Protein AF-A0A1J8PXC3-F1 (afdb_monomer_lite)

Radius of gyration: 25.66 Å; chains: 1; bounding box: 87×56×57 Å

pLDDT: mean 71.6, std 24.87, range [29.31, 98.06]

Foldseek 3Di:
DDDDDDDPPPPPPPPPPPPPPDVDPPQAQLKKFKFAWDDPVLQVVLCVVVVPPDVLVVQVVVCVVLVAWWKWKFFQAPVRDTTIGITRDMGRHSDHDDPVRQVPDDRDPSRVCVCVSSVGDDDIDIDGGNWIWMWTADPVSDIDIDGDHNPPPPDPPPPPDDDPDDDDDDPPPPPPVVPPPDDDDDDDPDDPPPPPPPPVPPPPDDDD

Secondary structure (DSSP, 8-state):
----------------------S------SEEEEEEEE-HHHHHHHHHHHT-SSHHHHHHHHHHHHTS--EEEEEE-TTS-EEEEEEEEEE-SS-PPPHHHHHH-PPPGGGGHHHHHHT--S--EEEEESEEEEEEE-TT--EEEEEE------PPP---S----------SSSSSSSSSSS---S---SSTTSSSSTTSSSSS----

Organism: NCBI:txid180088

Structure (mmCIF, N/CA/C/O backbone):
data_AF-A0A1J8PXC3-F1
#
_entry.id   AF-A0A1J8PXC3-F1
#
loop_
_atom_site.group_PDB
_atom_site.id
_atom_site.type_symbol
_atom_site.label_atom_id
_atom_site.label_alt_id
_atom_site.label_comp_id
_atom_site.label_asym_id
_atom_site.label_entity_id
_atom_site.label_seq_id
_atom_site.pdbx_PDB_ins_code
_atom_site.Cartn_x
_atom_site.Cartn_y
_atom_site.Cartn_z
_atom_site.occupancy
_atom_site.B_iso_or_equiv
_atom_site.auth_seq_id
_atom_site.auth_comp_id
_atom_site.auth_asym_id
_atom_site.auth_atom_id
_atom_site.pdbx_PDB_model_num
ATOM 1 N N . MET A 1 1 ? -46.131 -22.169 -5.878 1.00 46.94 1 MET A N 1
ATOM 2 C CA . MET A 1 1 ? -44.920 -22.821 -6.411 1.00 46.94 1 MET A CA 1
ATOM 3 C C . MET A 1 1 ? -44.570 -22.071 -7.676 1.00 46.94 1 MET A C 1
ATOM 5 O O . MET A 1 1 ? -45.142 -22.394 -8.699 1.00 46.94 1 MET A O 1
ATOM 9 N N . ASP A 1 2 ? -43.704 -21.062 -7.592 1.00 41.03 2 ASP A N 1
ATOM 10 C CA . ASP A 1 2 ? -43.196 -20.354 -8.770 1.00 41.03 2 ASP A CA 1
ATOM 11 C C . ASP A 1 2 ? -41.722 -20.012 -8.547 1.00 41.03 2 ASP A C 1
ATOM 13 O O . ASP A 1 2 ? -41.344 -19.349 -7.581 1.00 41.03 2 ASP A O 1
ATOM 17 N N . HIS A 1 3 ? -40.884 -20.567 -9.422 1.00 50.94 3 HIS A N 1
ATOM 18 C CA . HIS A 1 3 ? -39.445 -20.360 -9.495 1.00 50.94 3 HIS A CA 1
ATOM 19 C C . HIS A 1 3 ? -39.139 -18.966 -10.050 1.00 50.94 3 HIS A C 1
ATOM 21 O O . HIS A 1 3 ? -39.375 -18.710 -11.231 1.00 50.94 3 HIS A O 1
ATOM 27 N N . CYS A 1 4 ? -38.519 -18.099 -9.246 1.00 47.88 4 CYS A N 1
ATOM 28 C CA . CYS A 1 4 ? -37.902 -16.883 -9.764 1.00 47.88 4 CYS A CA 1
ATOM 29 C C . CYS A 1 4 ? -36.410 -17.133 -10.027 1.00 47.88 4 CYS A C 1
ATOM 31 O O . CYS A 1 4 ? -35.618 -17.363 -9.114 1.00 47.88 4 CYS A O 1
ATOM 33 N N . ARG A 1 5 ? -36.076 -17.158 -11.322 1.00 49.94 5 ARG A N 1
ATOM 34 C CA . ARG A 1 5 ? -34.751 -17.380 -11.905 1.00 49.94 5 ARG A CA 1
ATOM 35 C C . ARG A 1 5 ? -33.735 -16.334 -11.447 1.00 49.94 5 ARG A C 1
ATOM 37 O O . ARG A 1 5 ? -33.951 -15.135 -11.597 1.00 49.94 5 ARG A O 1
ATOM 44 N N . SER A 1 6 ? -32.587 -16.857 -11.031 1.00 46.94 6 SER A N 1
ATOM 45 C CA . SER A 1 6 ? -31.285 -16.197 -10.992 1.00 46.94 6 SER A CA 1
ATOM 46 C C . SER A 1 6 ? -31.037 -15.318 -12.227 1.00 46.94 6 SER A C 1
ATOM 48 O O . SER A 1 6 ? -31.158 -15.782 -13.365 1.00 46.94 6 SER A O 1
ATOM 50 N N . ARG A 1 7 ? -30.655 -14.058 -11.996 1.00 45.56 7 ARG A N 1
ATOM 51 C CA . ARG A 1 7 ? -29.906 -13.243 -12.955 1.00 45.56 7 ARG A CA 1
ATOM 52 C C . ARG A 1 7 ? -28.522 -13.013 -12.364 1.00 45.56 7 ARG A C 1
ATOM 54 O O . ARG A 1 7 ? -28.362 -12.224 -11.440 1.00 45.56 7 ARG A O 1
ATOM 61 N N . ASN A 1 8 ? -27.545 -13.723 -12.916 1.00 39.88 8 ASN A N 1
ATOM 62 C CA . ASN A 1 8 ? -26.135 -13.403 -12.770 1.00 39.88 8 ASN A CA 1
ATOM 63 C C . ASN A 1 8 ? -25.892 -12.029 -13.407 1.00 39.88 8 ASN A C 1
ATOM 65 O O . ASN A 1 8 ? -25.847 -11.915 -14.631 1.00 39.88 8 ASN A O 1
ATOM 69 N N . CYS A 1 9 ? -25.744 -10.994 -12.585 1.00 39.53 9 CYS A N 1
ATOM 70 C CA . CYS A 1 9 ? -25.099 -9.757 -13.004 1.00 39.53 9 CYS A CA 1
ATOM 71 C C . CYS A 1 9 ? -23.589 -9.986 -12.914 1.00 39.53 9 CYS A C 1
ATOM 73 O O . CYS A 1 9 ? -22.995 -9.863 -11.846 1.00 39.53 9 CYS A O 1
ATOM 75 N N . GLY A 1 10 ? -22.987 -10.396 -14.030 1.00 32.38 10 GLY A N 1
ATOM 76 C CA . GLY A 1 10 ? -21.540 -10.357 -14.192 1.00 32.38 10 GLY A CA 1
ATOM 77 C C . GLY A 1 10 ? -21.107 -8.900 -14.289 1.00 32.38 10 GLY A C 1
ATOM 78 O O . GLY A 1 10 ? -21.273 -8.282 -15.335 1.00 32.38 10 GLY A O 1
ATOM 79 N N . CYS A 1 11 ? -20.607 -8.345 -13.189 1.00 33.38 11 CYS A N 1
ATOM 80 C CA . CYS A 1 11 ? -19.871 -7.090 -13.214 1.00 33.38 11 CYS A CA 1
ATOM 81 C C . CYS A 1 11 ? -18.482 -7.400 -13.776 1.00 33.38 11 CYS A C 1
ATOM 83 O O . CYS A 1 11 ? -17.613 -7.915 -13.073 1.00 33.38 11 CYS A O 1
ATOM 85 N N . GLU A 1 12 ? -18.315 -7.162 -15.070 1.00 32.16 12 GLU A N 1
ATOM 86 C CA . GLU A 1 12 ? -17.030 -7.217 -15.756 1.00 32.16 12 GLU A CA 1
ATOM 87 C C . GLU A 1 12 ? -16.170 -6.058 -15.221 1.00 32.16 12 GLU A C 1
ATOM 89 O O . GLU A 1 12 ? -16.420 -4.887 -15.497 1.00 32.16 12 GLU A O 1
ATOM 94 N N . LEU A 1 13 ? -15.232 -6.388 -14.327 1.00 33.12 13 LEU A N 1
ATOM 95 C CA . LEU A 1 13 ? -14.278 -5.456 -13.726 1.00 33.12 13 LEU A CA 1
ATOM 96 C C . LEU A 1 13 ? -13.231 -5.081 -14.778 1.00 33.12 13 LEU A C 1
ATOM 98 O O . LEU A 1 13 ? -12.264 -5.807 -15.008 1.00 33.12 13 LEU A O 1
ATOM 102 N N . GLU A 1 14 ? -13.435 -3.938 -15.421 1.00 29.31 14 GLU A N 1
ATOM 103 C CA . GLU A 1 14 ? -12.483 -3.348 -16.354 1.00 29.31 14 GLU A CA 1
ATOM 104 C C . GLU A 1 14 ? -11.325 -2.708 -15.562 1.00 29.31 14 GLU A C 1
ATOM 106 O O . GLU A 1 14 ? -11.332 -1.529 -15.212 1.00 29.31 14 GLU A O 1
ATOM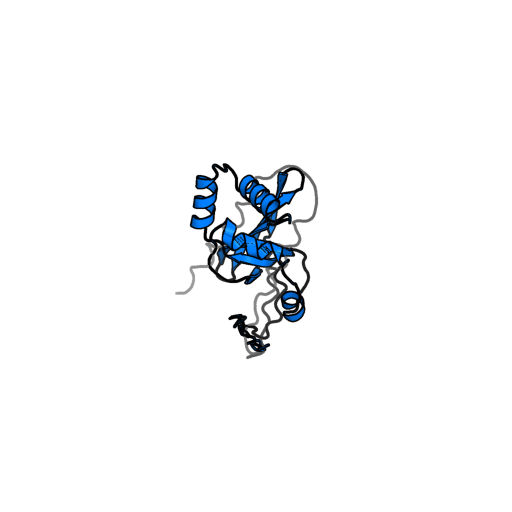 111 N N . VAL A 1 15 ? -10.319 -3.515 -15.211 1.00 35.28 15 VAL A N 1
ATOM 112 C CA . VAL A 1 15 ? -9.085 -3.024 -14.583 1.00 35.28 15 VAL A CA 1
ATOM 113 C C . VAL A 1 15 ? -8.280 -2.276 -15.647 1.00 35.28 15 VAL A C 1
ATOM 115 O O . VAL A 1 15 ? -7.570 -2.884 -16.446 1.00 35.28 15 VAL A O 1
ATOM 118 N N . SER A 1 16 ? -8.374 -0.944 -15.658 1.00 32.72 16 SER A N 1
ATOM 119 C CA . SER A 1 16 ? -7.516 -0.073 -16.474 1.00 32.72 16 SER A CA 1
ATOM 120 C C . SER A 1 16 ? -6.073 -0.093 -15.951 1.00 32.72 16 SER A C 1
ATOM 122 O O . SER A 1 16 ? -5.584 0.839 -15.312 1.00 32.72 16 SER A O 1
ATOM 124 N N . LEU A 1 17 ? -5.366 -1.185 -16.238 1.00 38.31 17 LEU A N 1
ATOM 125 C CA . LEU A 1 17 ? -3.926 -1.308 -16.078 1.00 38.31 17 LEU A CA 1
ATOM 126 C C . LEU A 1 17 ? -3.270 -0.541 -17.241 1.00 38.31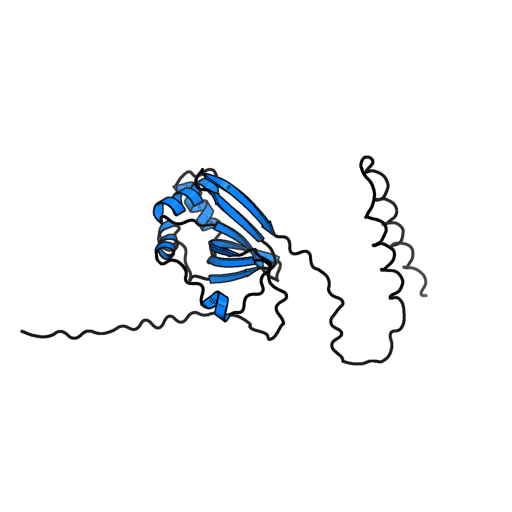 17 LEU A C 1
ATOM 128 O O . LEU A 1 17 ? -3.001 -1.097 -18.303 1.00 38.31 17 LEU A O 1
ATOM 132 N N . LYS A 1 18 ? -2.989 0.756 -17.066 1.00 34.56 18 LYS A N 1
ATOM 133 C CA . LYS A 1 18 ? -2.044 1.470 -17.947 1.00 34.56 18 LYS A CA 1
ATOM 134 C C . LYS A 1 18 ? -0.617 1.023 -17.622 1.00 34.56 18 LYS A C 1
ATOM 136 O O . LYS A 1 18 ? 0.203 1.803 -17.152 1.00 34.56 18 LYS A O 1
ATOM 141 N N . VAL A 1 19 ? -0.329 -0.256 -17.844 1.00 40.56 19 VAL A N 1
ATOM 142 C CA . VAL A 1 19 ? 1.036 -0.769 -17.845 1.00 40.56 19 VAL A CA 1
ATOM 143 C C . VAL A 1 19 ? 1.564 -0.550 -19.248 1.00 40.56 19 VAL A C 1
ATOM 145 O O . VAL A 1 19 ? 1.249 -1.283 -20.182 1.00 40.56 19 VAL A O 1
ATOM 148 N N . LEU A 1 20 ? 2.358 0.503 -19.401 1.00 36.38 20 LEU A N 1
ATOM 149 C CA . LEU A 1 20 ? 3.240 0.662 -20.546 1.00 36.38 20 LEU A CA 1
ATOM 150 C C . LEU A 1 20 ? 4.327 -0.423 -20.447 1.00 36.38 20 LEU A C 1
ATOM 152 O O . LEU A 1 20 ? 5.454 -0.154 -20.042 1.00 36.38 20 LEU A O 1
ATOM 156 N N . CYS A 1 21 ? 3.969 -1.666 -20.783 1.00 36.72 21 CYS A N 1
ATOM 157 C CA . CYS A 1 21 ? 4.899 -2.768 -21.024 1.00 36.72 21 CYS A CA 1
ATOM 158 C C . CYS A 1 21 ? 5.639 -2.488 -22.337 1.00 36.72 21 CYS A C 1
ATOM 160 O O . CYS A 1 21 ? 5.434 -3.150 -23.352 1.00 36.72 21 CYS A O 1
ATOM 162 N N . TYR A 1 22 ? 6.499 -1.472 -22.337 1.00 38.91 22 TYR A N 1
ATOM 163 C CA . TYR A 1 22 ? 7.570 -1.430 -23.314 1.00 38.91 22 TYR A CA 1
ATOM 164 C C . TYR A 1 22 ? 8.518 -2.578 -22.994 1.00 38.91 22 TYR A C 1
ATOM 166 O O . TYR A 1 22 ? 8.799 -2.859 -21.831 1.00 38.91 22 TYR A O 1
ATOM 174 N N . HIS A 1 23 ? 8.992 -3.238 -24.044 1.00 37.88 23 HIS A N 1
ATOM 175 C CA . HIS A 1 23 ? 9.924 -4.363 -24.047 1.00 37.88 23 HIS A CA 1
ATOM 176 C C . HIS A 1 23 ? 11.333 -3.933 -23.580 1.00 37.88 23 HIS A C 1
ATOM 178 O O . HIS A 1 23 ? 12.340 -4.178 -24.236 1.00 37.88 23 HIS A O 1
ATOM 184 N N . VAL A 1 24 ? 11.401 -3.210 -22.466 1.00 41.72 24 VAL A N 1
ATOM 185 C CA . VAL A 1 24 ? 12.612 -2.848 -21.752 1.00 41.72 24 VAL A CA 1
ATOM 186 C C . VAL A 1 24 ? 12.853 -3.995 -20.790 1.00 41.72 24 VAL A C 1
ATOM 188 O O . VAL A 1 24 ? 11.958 -4.381 -20.042 1.00 41.72 24 VAL A O 1
ATOM 191 N N . VAL A 1 25 ? 14.053 -4.569 -20.818 1.00 44.78 25 VAL A N 1
ATOM 192 C CA . VAL A 1 25 ? 14.547 -5.395 -19.716 1.00 44.78 25 VAL A CA 1
ATOM 193 C C . VAL A 1 25 ? 14.497 -4.490 -18.488 1.00 44.78 25 VAL A C 1
ATOM 195 O O . VAL A 1 25 ? 15.367 -3.640 -18.317 1.00 44.78 25 VAL A O 1
ATOM 198 N N . MET A 1 26 ? 13.404 -4.565 -17.726 1.00 52.97 26 MET A N 1
ATOM 199 C CA . MET A 1 26 ? 13.163 -3.727 -16.559 1.00 52.97 26 MET A CA 1
ATOM 200 C C . MET A 1 26 ? 14.255 -4.100 -15.564 1.00 52.97 26 MET A C 1
ATOM 202 O O . MET A 1 26 ? 14.158 -5.128 -14.894 1.00 52.97 26 MET A O 1
ATOM 206 N N . GLY A 1 27 ? 15.341 -3.320 -15.540 1.00 51.06 27 GLY A N 1
ATOM 207 C CA . GLY A 1 27 ? 16.340 -3.391 -14.483 1.00 51.06 27 GLY A CA 1
ATOM 208 C C . GLY A 1 27 ? 15.568 -3.335 -13.176 1.00 51.06 27 GLY A C 1
ATOM 209 O O . GLY A 1 27 ? 14.860 -2.357 -12.949 1.00 51.06 27 GLY A O 1
ATOM 210 N N . GLY A 1 28 ? 15.582 -4.452 -12.442 1.00 58.78 28 GLY A N 1
ATOM 211 C CA . GLY A 1 28 ? 14.572 -4.775 -11.439 1.00 58.78 28 GLY A CA 1
ATOM 212 C C . GLY A 1 28 ? 14.272 -3.579 -10.551 1.00 58.78 28 GLY A C 1
ATOM 213 O O . GLY A 1 28 ? 15.165 -3.069 -9.873 1.00 58.78 28 GLY A O 1
ATOM 214 N N . PHE A 1 29 ? 13.027 -3.108 -10.585 1.00 66.31 29 PHE A N 1
ATOM 215 C CA . PHE A 1 29 ? 12.596 -2.113 -9.622 1.00 66.31 29 PHE A CA 1
ATOM 216 C C . PHE A 1 29 ? 12.737 -2.736 -8.230 1.00 66.31 29 PHE A C 1
ATOM 218 O O . PHE A 1 29 ? 12.219 -3.831 -8.012 1.00 66.31 29 PHE A O 1
ATOM 225 N N . PRO A 1 30 ? 13.462 -2.087 -7.306 1.00 79.69 30 PRO A N 1
ATOM 226 C CA . PRO A 1 30 ? 13.756 -2.655 -5.999 1.00 79.69 30 PRO A CA 1
ATOM 227 C C . PRO A 1 30 ? 12.520 -2.753 -5.108 1.00 79.69 30 PRO A C 1
ATOM 229 O O . PRO A 1 30 ? 12.591 -3.408 -4.077 1.00 79.69 30 PRO A O 1
ATOM 232 N N . ILE A 1 31 ? 11.418 -2.086 -5.465 1.00 91.12 31 ILE A N 1
ATOM 233 C CA . ILE A 1 31 ? 10.197 -2.071 -4.668 1.00 91.12 31 ILE A CA 1
ATOM 234 C C . ILE A 1 31 ? 9.014 -2.482 -5.533 1.00 91.12 31 ILE A C 1
ATOM 236 O O . ILE A 1 31 ? 8.761 -1.899 -6.593 1.00 91.12 31 ILE A O 1
ATOM 240 N N . VAL A 1 32 ? 8.260 -3.448 -5.021 1.00 93.25 32 VAL A N 1
ATOM 241 C CA . VAL A 1 32 ? 6.974 -3.894 -5.544 1.00 93.25 32 VAL A CA 1
ATOM 242 C C . VAL A 1 32 ? 5.941 -3.768 -4.437 1.00 93.25 32 VAL A C 1
ATOM 244 O O . VAL A 1 32 ? 6.136 -4.291 -3.346 1.00 93.25 32 VAL A O 1
ATOM 247 N N . ALA A 1 33 ? 4.831 -3.090 -4.703 1.00 96.19 33 ALA A N 1
ATOM 248 C CA . ALA A 1 33 ? 3.784 -2.874 -3.713 1.00 96.19 33 ALA A CA 1
ATOM 249 C C . ALA A 1 33 ? 2.394 -3.160 -4.284 1.00 96.19 33 ALA A C 1
ATOM 251 O O . ALA A 1 33 ? 2.128 -2.926 -5.466 1.00 96.19 33 ALA A O 1
ATOM 252 N N . ILE A 1 34 ? 1.495 -3.648 -3.427 1.00 97.50 34 ILE A N 1
ATOM 253 C CA . ILE A 1 34 ? 0.074 -3.830 -3.734 1.00 97.50 34 ILE A CA 1
ATOM 254 C C . ILE A 1 34 ? -0.745 -3.130 -2.658 1.00 97.50 34 ILE A C 1
ATOM 256 O O . ILE A 1 34 ? -0.694 -3.494 -1.478 1.00 97.50 34 ILE A O 1
ATOM 260 N N . GLY A 1 35 ? -1.505 -2.122 -3.070 1.00 97.94 35 GLY A N 1
ATOM 261 C CA . GLY A 1 35 ? -2.151 -1.207 -2.143 1.00 97.94 35 GLY A CA 1
ATOM 262 C C . GLY A 1 35 ? -3.123 -0.242 -2.801 1.00 97.94 35 GLY A C 1
ATOM 263 O O . GLY A 1 35 ? -3.291 -0.235 -4.020 1.00 97.94 35 GLY A O 1
ATOM 264 N N . TYR A 1 36 ? -3.759 0.580 -1.977 1.00 98.06 36 TYR A N 1
ATOM 265 C CA . TYR A 1 36 ? -4.562 1.711 -2.428 1.00 98.06 36 TYR A CA 1
ATOM 266 C C . TYR A 1 36 ? -3.725 2.983 -2.361 1.00 98.06 36 TYR A C 1
ATOM 268 O O . TYR A 1 36 ? -2.991 3.185 -1.396 1.00 98.06 36 TYR A O 1
ATOM 276 N N . GLU A 1 37 ? -3.822 3.826 -3.387 1.00 97.56 37 GLU A N 1
ATOM 277 C CA . GLU A 1 37 ? -3.245 5.173 -3.340 1.00 97.56 37 GLU A CA 1
ATOM 278 C C . GLU A 1 37 ? -4.062 6.014 -2.358 1.00 97.56 37 GLU A C 1
ATOM 280 O O . GLU A 1 37 ? -5.292 5.984 -2.395 1.00 97.56 37 GLU A O 1
ATOM 285 N N . VAL A 1 38 ? -3.383 6.727 -1.466 1.00 96.62 38 VAL A N 1
ATOM 286 C CA . VAL A 1 38 ? -4.012 7.553 -0.434 1.00 96.62 38 VAL A CA 1
ATOM 287 C C . VAL A 1 38 ? -3.537 8.981 -0.625 1.00 96.62 38 VAL A C 1
ATOM 289 O O . VAL A 1 38 ? -2.337 9.224 -0.718 1.00 96.62 38 VAL A O 1
ATOM 292 N N . ALA A 1 39 ? -4.482 9.912 -0.702 1.00 95.31 39 ALA A N 1
ATOM 293 C CA . ALA A 1 39 ? -4.169 11.332 -0.724 1.00 95.31 39 ALA A CA 1
ATOM 294 C C . ALA A 1 39 ? -3.708 11.788 0.667 1.00 95.31 39 ALA A C 1
ATOM 296 O O . ALA A 1 39 ? -4.287 11.370 1.676 1.00 95.31 39 ALA A O 1
ATOM 297 N N . ASP A 1 40 ? -2.705 12.659 0.719 1.00 93.81 40 ASP A N 1
ATOM 298 C CA . ASP A 1 40 ? -2.131 13.174 1.966 1.00 93.81 40 ASP A CA 1
ATOM 299 C C . ASP A 1 40 ? -3.228 13.788 2.857 1.00 93.81 40 ASP A C 1
ATOM 301 O O . ASP A 1 40 ? -3.319 13.491 4.049 1.00 93.81 40 ASP A O 1
ATOM 305 N N . GLU A 1 41 ? -4.171 14.518 2.254 1.00 93.50 41 GLU A N 1
ATOM 306 C CA . GLU A 1 41 ? -5.271 15.172 2.965 1.00 93.50 41 GLU A CA 1
ATOM 307 C C . GLU A 1 41 ? -6.275 14.177 3.565 1.00 93.50 41 GLU A C 1
ATOM 309 O O . GLU A 1 41 ? -6.951 14.489 4.549 1.00 93.50 41 GLU A O 1
ATOM 314 N N . ALA A 1 42 ? -6.422 12.989 2.969 1.00 91.75 42 ALA A N 1
ATOM 315 C CA . ALA A 1 42 ? -7.293 11.944 3.504 1.00 91.75 42 ALA A CA 1
ATOM 316 C C . ALA A 1 42 ? -6.678 11.328 4.767 1.00 91.75 42 ALA A C 1
ATOM 318 O O . ALA A 1 42 ? -7.381 11.129 5.761 1.00 91.75 42 ALA A O 1
ATOM 319 N N . LEU A 1 43 ? -5.362 11.096 4.746 1.00 93.19 43 LEU A N 1
ATOM 320 C CA . LEU A 1 43 ? -4.619 10.563 5.884 1.00 93.19 43 LEU A CA 1
ATOM 321 C C . LEU A 1 43 ? -4.628 11.549 7.060 1.00 93.19 43 LEU A C 1
ATOM 323 O O . LEU A 1 43 ? -4.998 11.172 8.172 1.00 93.19 43 LEU A O 1
ATOM 327 N N . GLU A 1 44 ? -4.310 12.821 6.801 1.00 93.62 44 GLU A N 1
ATOM 328 C CA . GLU A 1 44 ? -4.297 13.885 7.813 1.00 93.62 44 GLU A CA 1
ATOM 329 C C . GLU A 1 44 ? -5.678 14.099 8.443 1.00 93.62 44 GLU A C 1
ATOM 331 O O . GLU A 1 44 ? -5.810 14.209 9.666 1.00 93.62 44 GLU A O 1
ATOM 336 N N . ARG A 1 45 ? -6.738 14.111 7.623 1.00 93.69 45 ARG A N 1
ATOM 337 C CA . ARG A 1 45 ? -8.118 14.237 8.113 1.00 93.69 45 ARG A CA 1
ATOM 338 C C . ARG A 1 45 ? -8.473 13.095 9.055 1.00 93.69 45 ARG A C 1
ATOM 340 O O . ARG A 1 45 ? -9.085 13.335 10.096 1.00 93.69 45 ARG A O 1
ATOM 347 N N . TYR A 1 46 ? -8.083 11.872 8.704 1.00 93.38 46 TYR A N 1
ATOM 348 C CA . TYR A 1 46 ? -8.358 10.706 9.530 1.00 93.38 46 TYR A CA 1
ATOM 349 C C . TYR A 1 46 ? -7.573 10.740 10.847 1.00 93.38 46 TYR A C 1
ATOM 351 O O . TYR A 1 46 ? -8.145 10.512 11.914 1.00 93.38 46 TYR A O 1
ATOM 359 N N . GLN A 1 47 ? -6.288 11.107 10.796 1.00 94.31 47 GLN A N 1
ATOM 360 C CA . GLN A 1 47 ? -5.468 11.307 11.994 1.00 94.31 47 GLN A CA 1
ATOM 361 C C . GLN A 1 47 ? -6.085 12.343 12.935 1.00 94.31 47 GLN A C 1
ATOM 363 O O . GLN A 1 47 ? -6.209 12.093 14.133 1.00 94.31 47 GLN A O 1
ATOM 368 N N . HIS A 1 48 ? -6.548 13.472 12.393 1.00 94.31 48 HIS A N 1
ATOM 369 C CA . HIS A 1 48 ? -7.191 14.517 13.181 1.00 94.31 48 HIS A CA 1
ATOM 370 C C . HIS A 1 48 ? -8.523 14.055 13.792 1.00 94.31 48 HIS A C 1
ATOM 372 O O . HIS A 1 48 ? -8.806 14.353 14.951 1.00 94.31 48 HIS A O 1
ATOM 378 N N . GLN A 1 49 ? -9.345 13.322 13.034 1.00 94.94 49 GLN A N 1
ATOM 379 C CA . GLN A 1 49 ? -10.645 12.821 13.492 1.00 94.94 49 GLN A CA 1
ATOM 380 C C . GLN A 1 49 ? -10.519 11.825 14.654 1.00 94.94 49 GLN A C 1
ATOM 382 O O . GLN A 1 49 ? -11.367 11.816 15.545 1.00 94.94 49 GLN A O 1
ATOM 387 N N . HIS A 1 50 ? -9.471 11.003 14.652 1.00 93.12 50 HIS A N 1
ATOM 388 C CA . HIS A 1 50 ? -9.238 9.974 15.667 1.00 93.12 50 HIS A CA 1
ATOM 389 C C . HIS A 1 50 ? -8.185 10.370 16.717 1.00 93.12 50 HIS A C 1
ATOM 391 O O . HIS A 1 50 ? -7.863 9.569 17.593 1.00 93.12 50 HIS A O 1
ATOM 397 N N . HIS A 1 51 ? -7.684 11.610 16.666 1.00 95.00 51 HIS A N 1
ATOM 398 C CA . HIS A 1 51 ? -6.658 12.149 17.566 1.00 95.00 51 HIS A CA 1
ATOM 399 C C . HIS A 1 51 ? -5.355 11.332 17.597 1.00 95.00 51 HIS A C 1
ATOM 401 O O . HIS A 1 51 ? -4.716 11.209 18.643 1.00 95.00 51 HIS A O 1
ATOM 407 N N . PHE A 1 52 ? -4.942 10.791 16.449 1.00 93.56 52 PHE A N 1
ATOM 408 C CA . PHE A 1 52 ? -3.653 10.116 16.322 1.00 93.56 52 PHE A CA 1
ATOM 409 C C . PHE A 1 52 ? -2.533 11.144 16.192 1.00 93.56 52 PHE A C 1
ATOM 411 O O . PHE A 1 52 ? -2.569 12.006 15.316 1.00 93.56 52 PHE A O 1
ATOM 418 N N . ALA A 1 53 ? -1.532 11.046 17.065 1.00 89.94 53 ALA A N 1
ATOM 419 C CA . ALA A 1 53 ? -0.366 11.929 17.026 1.00 89.94 53 ALA A CA 1
ATOM 420 C C . ALA A 1 53 ? 0.643 11.503 15.949 1.00 89.94 53 ALA A C 1
ATOM 422 O O . ALA A 1 53 ? 1.392 12.328 15.433 1.00 89.94 53 ALA A O 1
ATOM 423 N N . GLU A 1 54 ? 0.661 10.211 15.627 1.00 90.69 54 GLU A N 1
ATOM 424 C CA . GLU A 1 54 ? 1.673 9.579 14.789 1.00 90.69 54 GLU A CA 1
ATOM 425 C C . GLU A 1 54 ? 1.013 8.634 13.774 1.00 90.69 54 GLU A C 1
ATOM 427 O O . GLU A 1 54 ? -0.081 8.103 13.998 1.00 90.69 54 GLU A O 1
ATOM 432 N N . VAL A 1 55 ? 1.673 8.420 12.633 1.00 90.56 55 VAL A N 1
ATOM 433 C CA . VAL A 1 55 ? 1.183 7.535 11.559 1.00 90.56 55 VAL A CA 1
ATOM 434 C C . VAL A 1 55 ? 1.096 6.089 12.047 1.00 90.56 55 VAL A C 1
ATOM 436 O O . VAL A 1 55 ? 0.242 5.325 11.615 1.00 90.56 55 VAL A O 1
ATOM 439 N N . GLU A 1 56 ? 1.930 5.701 12.997 1.00 91.19 56 GLU A N 1
ATOM 440 C CA . GLU A 1 56 ? 1.964 4.351 13.541 1.00 91.19 56 GLU A CA 1
ATOM 441 C C . GLU A 1 56 ? 0.711 3.987 14.322 1.00 91.19 56 GLU A C 1
ATOM 443 O O . GLU A 1 56 ? 0.234 2.859 14.225 1.00 91.19 56 GLU A O 1
ATOM 448 N N . GLN A 1 57 ? 0.141 4.947 15.050 1.00 93.31 57 GLN A N 1
ATOM 449 C CA . GLN A 1 57 ? -1.113 4.742 15.774 1.00 93.31 57 GLN A CA 1
ATOM 450 C C . GLN A 1 57 ? -2.267 4.508 14.799 1.00 93.31 57 GLN A C 1
ATOM 452 O O . GLN A 1 57 ? -3.100 3.631 15.021 1.00 93.31 57 GLN A O 1
ATOM 457 N N . LEU A 1 58 ? -2.269 5.246 13.684 1.00 94.00 58 LEU A N 1
ATOM 458 C CA . LEU A 1 58 ? -3.204 5.025 12.589 1.00 94.00 58 LEU A CA 1
ATOM 459 C C . LEU A 1 58 ? -3.038 3.615 12.009 1.00 94.00 58 LEU A C 1
ATOM 461 O O . LEU A 1 58 ? -4.030 2.903 11.872 1.00 94.00 58 LEU A O 1
ATOM 465 N N . LEU A 1 59 ? -1.810 3.208 11.669 1.00 95.25 59 LEU A N 1
ATOM 466 C CA . LEU A 1 59 ? -1.567 1.886 11.088 1.00 95.25 59 LEU A CA 1
ATOM 467 C C . LEU A 1 59 ? -2.022 0.780 12.040 1.00 95.25 59 LEU A C 1
ATOM 469 O O . LEU A 1 59 ? -2.817 -0.056 11.631 1.00 95.25 59 LEU A O 1
ATOM 473 N N . GLN A 1 60 ? -1.630 0.832 13.314 1.00 94.31 60 GLN A N 1
ATOM 474 C CA . GLN A 1 60 ? -2.064 -0.136 14.329 1.00 94.31 60 GLN A CA 1
ATOM 475 C C . GLN A 1 60 ? -3.587 -0.195 14.472 1.00 94.31 60 GLN A C 1
ATOM 477 O O . GLN A 1 60 ? -4.162 -1.280 14.585 1.00 94.31 60 GLN A O 1
ATOM 482 N N . TYR A 1 61 ? -4.254 0.961 14.455 1.00 94.62 61 TYR A N 1
ATOM 483 C CA . TYR A 1 61 ? -5.707 1.020 14.521 1.00 94.62 61 TYR A CA 1
ATOM 484 C C . TYR A 1 61 ? -6.342 0.318 13.316 1.00 94.62 61 TYR A C 1
ATOM 486 O 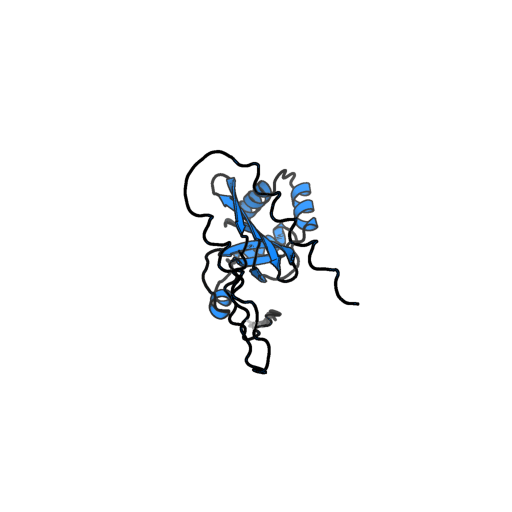O . TYR A 1 61 ? -7.168 -0.578 13.492 1.00 94.62 61 TYR A O 1
ATOM 494 N N . VAL A 1 62 ? -5.907 0.650 12.099 1.00 95.06 62 VAL A N 1
ATOM 495 C CA . VAL A 1 62 ? -6.419 0.013 10.880 1.00 95.06 62 VAL A CA 1
ATOM 496 C C . VAL A 1 62 ? -6.126 -1.488 10.891 1.00 95.06 62 VAL A C 1
ATOM 498 O O . VAL A 1 62 ? -7.042 -2.265 10.637 1.00 95.06 62 VAL A O 1
ATOM 501 N N . GLU A 1 63 ? -4.910 -1.915 11.250 1.00 95.81 63 GLU A N 1
ATOM 502 C CA . GLU A 1 63 ? -4.538 -3.333 11.383 1.00 95.81 63 GLU A CA 1
ATOM 503 C C . GLU A 1 63 ? -5.456 -4.082 12.352 1.00 95.81 63 GLU A C 1
ATOM 505 O O . GLU A 1 63 ? -5.847 -5.216 12.071 1.00 95.81 63 GLU A O 1
ATOM 510 N N . SER A 1 64 ? -5.842 -3.448 13.463 1.00 94.88 64 SER A N 1
ATOM 511 C CA . SER A 1 64 ? -6.768 -4.030 14.437 1.00 94.88 64 SER A CA 1
ATOM 512 C C . SER A 1 64 ? -8.182 -4.211 13.870 1.00 94.88 64 SER A C 1
ATOM 514 O O . SER A 1 64 ? -8.799 -5.256 14.080 1.00 94.88 64 SER A O 1
ATOM 516 N N . GLU A 1 65 ? -8.658 -3.259 13.062 1.00 96.06 65 GLU A N 1
ATOM 517 C CA . GLU A 1 65 ? -9.983 -3.293 12.428 1.00 96.06 65 GLU A CA 1
ATOM 518 C C . GLU A 1 65 ? -10.094 -4.366 11.331 1.00 96.06 65 GLU A C 1
ATOM 520 O O . GLU A 1 65 ? -11.150 -4.994 11.155 1.00 96.06 65 GLU A O 1
ATOM 525 N N . ILE A 1 66 ? -9.009 -4.596 10.583 1.00 96.44 66 ILE A N 1
ATOM 526 C CA . ILE A 1 66 ? -8.976 -5.569 9.477 1.00 96.44 66 ILE A CA 1
ATOM 527 C C . ILE A 1 66 ? -8.305 -6.900 9.841 1.00 96.44 66 ILE A C 1
ATOM 529 O O . ILE A 1 66 ? -8.371 -7.843 9.052 1.00 96.44 66 ILE A O 1
ATOM 533 N N . SER A 1 67 ? -7.703 -6.998 11.031 1.00 95.44 67 SER A N 1
ATOM 534 C CA . SER A 1 67 ? -6.990 -8.180 11.539 1.00 95.44 67 SER A CA 1
ATOM 535 C C . SER A 1 67 ? -5.887 -8.691 10.601 1.00 95.44 67 SER A C 1
ATOM 537 O O . SER A 1 67 ? -5.698 -9.899 10.447 1.00 95.44 67 SER A O 1
ATOM 539 N N . MET A 1 68 ? -5.162 -7.780 9.951 1.00 94.88 68 MET A N 1
ATOM 540 C CA . MET A 1 68 ? -4.027 -8.111 9.086 1.00 94.88 68 MET A CA 1
ATOM 541 C C . MET A 1 68 ? -2.989 -6.983 9.084 1.00 94.88 68 MET A C 1
ATOM 543 O O . MET A 1 68 ? -3.379 -5.824 9.217 1.00 94.88 68 MET A O 1
ATOM 547 N N . PRO A 1 69 ? -1.693 -7.305 8.914 1.00 94.88 69 PRO A N 1
ATOM 548 C CA . PRO A 1 69 ? -0.642 -6.298 8.858 1.00 94.88 69 PRO A CA 1
ATOM 549 C C . PRO A 1 69 ? -0.742 -5.460 7.582 1.00 94.88 69 PRO A C 1
ATOM 551 O O . PRO A 1 69 ? -1.083 -5.979 6.512 1.00 94.88 69 PRO A O 1
ATOM 554 N N . ILE A 1 70 ? -0.398 -4.180 7.691 1.00 96.94 70 ILE A N 1
ATOM 555 C CA . ILE A 1 70 ? -0.339 -3.241 6.569 1.00 96.94 70 ILE A CA 1
ATOM 556 C C . ILE A 1 70 ? 0.921 -2.379 6.661 1.00 96.94 70 ILE A C 1
ATOM 558 O O . ILE A 1 70 ? 1.516 -2.196 7.720 1.00 96.94 70 ILE A O 1
ATOM 562 N N . SER A 1 71 ? 1.305 -1.799 5.532 1.00 97.50 71 SER A N 1
ATOM 563 C CA . SER A 1 71 ? 2.427 -0.866 5.456 1.00 97.50 71 SER A CA 1
ATOM 564 C C . SER A 1 71 ? 1.997 0.411 4.755 1.00 97.50 71 SER A C 1
ATOM 566 O O . SER A 1 71 ? 1.277 0.355 3.759 1.00 97.50 71 SER A O 1
ATOM 568 N N . LEU A 1 72 ? 2.485 1.560 5.213 1.00 97.56 72 LEU A N 1
ATOM 569 C CA . LEU A 1 72 ? 2.410 2.806 4.459 1.00 97.56 72 LEU A CA 1
ATOM 570 C C . LEU A 1 72 ? 3.683 2.958 3.628 1.00 97.56 72 LEU A C 1
ATOM 572 O O . LEU A 1 72 ? 4.788 2.963 4.166 1.00 97.56 72 LEU A O 1
ATOM 576 N N . ALA A 1 73 ? 3.535 3.080 2.316 1.00 97.50 73 ALA A N 1
ATOM 577 C CA . ALA A 1 73 ? 4.639 3.248 1.389 1.00 97.50 73 ALA A CA 1
ATOM 578 C C . ALA A 1 73 ? 4.550 4.615 0.706 1.00 97.50 73 ALA A C 1
ATOM 580 O O . ALA A 1 73 ? 3.576 4.910 0.021 1.00 97.50 73 ALA A O 1
ATOM 581 N N . SER A 1 74 ? 5.585 5.434 0.863 1.00 97.00 74 SER A N 1
ATOM 582 C CA . SER A 1 74 ? 5.808 6.635 0.059 1.00 97.00 74 SER A CA 1
ATOM 583 C C . SER A 1 74 ? 6.725 6.244 -1.096 1.00 97.00 74 SER A C 1
ATOM 585 O O . SER A 1 74 ? 7.904 5.964 -0.880 1.00 97.00 74 SER A O 1
ATOM 587 N N . LEU A 1 75 ? 6.165 6.126 -2.298 1.00 95.94 75 LEU A N 1
ATOM 588 C CA . LEU A 1 75 ? 6.854 5.611 -3.480 1.00 95.94 75 LEU A CA 1
ATOM 589 C C . LEU A 1 75 ? 7.111 6.740 -4.476 1.00 95.94 75 LEU A C 1
ATOM 591 O O . LEU A 1 75 ? 6.190 7.469 -4.836 1.00 95.94 75 LEU A O 1
ATOM 595 N N . GLU A 1 76 ? 8.353 6.855 -4.938 1.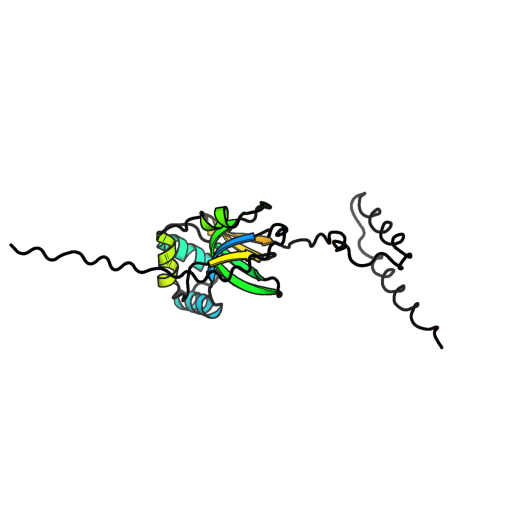00 94.69 76 GLU A N 1
ATOM 596 C CA . GLU A 1 76 ? 8.772 7.838 -5.940 1.00 94.69 76 GLU A CA 1
ATOM 597 C C . GLU A 1 76 ? 8.722 7.195 -7.328 1.00 94.69 76 GLU A C 1
ATOM 599 O O . GLU A 1 76 ? 9.340 6.152 -7.551 1.00 94.69 76 GLU A O 1
ATOM 604 N N . ASP A 1 77 ? 7.989 7.798 -8.263 1.00 90.06 77 ASP A N 1
ATOM 605 C CA . ASP A 1 77 ? 7.928 7.332 -9.647 1.00 90.06 77 ASP A CA 1
ATOM 606 C C . ASP A 1 77 ? 9.163 7.753 -10.470 1.00 90.06 77 ASP A C 1
ATOM 608 O O . ASP A 1 77 ? 10.091 8.409 -9.994 1.00 90.06 77 ASP A O 1
ATOM 612 N N . SER A 1 78 ? 9.205 7.370 -11.748 1.00 85.25 78 SER A N 1
ATOM 613 C CA . SER A 1 78 ? 10.315 7.732 -12.640 1.00 85.25 78 SER A CA 1
ATOM 614 C C . SER A 1 78 ? 10.439 9.236 -12.913 1.00 85.25 78 SER A C 1
ATOM 616 O O . SER A 1 78 ? 11.489 9.672 -13.384 1.00 85.25 78 SER A O 1
ATOM 618 N N . ALA A 1 79 ? 9.383 10.017 -12.664 1.00 89.38 79 ALA A N 1
ATOM 619 C CA . ALA A 1 79 ? 9.386 11.472 -12.783 1.00 89.38 79 ALA A CA 1
ATOM 620 C C . ALA A 1 79 ? 9.829 12.165 -11.481 1.00 89.38 79 ALA A C 1
ATOM 622 O O . ALA A 1 79 ? 9.931 13.391 -11.453 1.00 89.38 79 ALA A O 1
ATOM 623 N N . GLY A 1 80 ? 10.119 11.401 -10.422 1.00 89.69 80 GLY A N 1
ATOM 624 C CA . GLY A 1 80 ? 10.473 11.938 -9.112 1.00 89.69 80 GLY A CA 1
ATOM 625 C C . GLY A 1 80 ? 9.261 12.375 -8.289 1.00 89.69 80 GLY A C 1
ATOM 626 O O . GLY A 1 80 ? 9.433 13.057 -7.279 1.00 89.69 80 GLY A O 1
ATOM 627 N N . LEU A 1 81 ? 8.038 12.027 -8.707 1.00 93.94 81 LEU A N 1
ATOM 628 C CA . LEU A 1 81 ? 6.831 12.344 -7.952 1.00 93.94 81 LEU A CA 1
ATOM 629 C C . LEU A 1 81 ? 6.605 11.273 -6.890 1.00 93.94 81 LEU A C 1
ATOM 631 O O . LEU A 1 81 ? 6.527 10.084 -7.200 1.00 93.94 81 LEU A O 1
ATOM 635 N N . SER A 1 82 ? 6.486 11.712 -5.640 1.00 95.56 82 SER A N 1
ATOM 636 C CA . SER A 1 82 ? 6.161 10.834 -4.522 1.00 95.56 82 SER A CA 1
ATOM 637 C C . SER A 1 82 ? 4.652 10.687 -4.374 1.00 95.56 82 SER A C 1
ATOM 639 O O . SER A 1 82 ? 3.916 11.669 -4.474 1.00 95.56 82 SER A O 1
ATOM 641 N N . ARG A 1 83 ? 4.193 9.458 -4.144 1.00 96.56 83 ARG A N 1
ATOM 642 C CA . ARG A 1 83 ? 2.790 9.117 -3.892 1.00 96.56 83 ARG A CA 1
ATOM 643 C C . ARG A 1 83 ? 2.704 8.184 -2.697 1.00 96.56 83 ARG A C 1
ATOM 645 O O . ARG A 1 83 ? 3.546 7.296 -2.543 1.00 96.56 83 ARG A O 1
ATOM 652 N N . MET A 1 84 ? 1.681 8.367 -1.870 1.00 97.12 84 MET A N 1
ATOM 653 C CA . MET A 1 84 ? 1.441 7.505 -0.720 1.00 97.12 84 MET A CA 1
ATOM 654 C C . MET A 1 84 ? 0.508 6.350 -1.072 1.00 97.12 84 MET A C 1
ATOM 656 O O . MET A 1 84 ? -0.518 6.514 -1.730 1.00 97.12 84 MET A O 1
ATOM 660 N N . PHE A 1 85 ? 0.875 5.161 -0.609 1.00 97.75 85 PHE A N 1
ATOM 661 C CA . PHE A 1 85 ? 0.110 3.938 -0.776 1.00 97.75 85 PHE A CA 1
ATOM 662 C C . PHE A 1 85 ? -0.032 3.227 0.557 1.00 97.75 85 PHE A C 1
ATOM 664 O O . PHE A 1 85 ? 0.961 2.933 1.222 1.00 97.75 85 PHE A O 1
ATOM 671 N N . LEU A 1 86 ? -1.257 2.865 0.911 1.00 97.62 86 LEU A N 1
ATOM 672 C CA . LEU A 1 86 ? -1.498 1.923 1.990 1.00 97.62 86 LEU A CA 1
ATOM 673 C C . LEU A 1 86 ? -1.516 0.517 1.396 1.00 97.62 86 LEU A C 1
ATOM 675 O O . LEU A 1 86 ? -2.315 0.229 0.505 1.00 97.62 86 LEU A O 1
ATOM 679 N N . CYS A 1 87 ? -0.601 -0.336 1.842 1.00 98.06 87 CYS A N 1
ATOM 680 C CA . CYS A 1 87 ? -0.238 -1.579 1.174 1.00 98.06 87 CYS A CA 1
ATOM 681 C C . CYS A 1 87 ? -0.513 -2.799 2.056 1.00 98.06 87 CYS A C 1
ATOM 683 O O . CYS A 1 87 ? -0.158 -2.816 3.232 1.00 98.06 87 CYS A O 1
ATOM 685 N N . CYS A 1 88 ? -1.075 -3.849 1.457 1.00 97.31 88 CYS A N 1
ATOM 686 C CA . CYS A 1 88 ? -1.182 -5.183 2.068 1.00 97.31 88 CYS A CA 1
ATOM 687 C C . CYS A 1 88 ? 0.002 -6.090 1.725 1.00 97.31 88 CYS A C 1
ATOM 689 O O . CYS A 1 88 ? 0.194 -7.136 2.339 1.00 97.31 88 CYS A O 1
ATOM 691 N N . TYR A 1 89 ? 0.769 -5.706 0.710 1.00 96.69 89 TYR A N 1
ATOM 692 C CA . TYR A 1 89 ? 1.946 -6.419 0.257 1.00 96.69 89 TYR A CA 1
ATOM 693 C C . TYR A 1 89 ? 2.987 -5.402 -0.180 1.00 96.69 89 TYR A C 1
ATOM 695 O O . TYR A 1 89 ? 2.688 -4.506 -0.972 1.00 96.69 89 TYR A O 1
ATOM 703 N N . VAL A 1 90 ? 4.201 -5.560 0.330 1.00 95.56 90 VAL A N 1
ATOM 704 C CA . VAL A 1 90 ? 5.369 -4.803 -0.100 1.00 95.56 90 VAL A CA 1
ATOM 705 C C . VAL A 1 90 ? 6.542 -5.769 -0.148 1.00 95.56 90 VAL A C 1
ATOM 707 O O . VAL A 1 90 ? 6.910 -6.335 0.880 1.00 95.56 90 VAL A O 1
ATOM 710 N N . ASP A 1 91 ? 7.113 -5.960 -1.331 1.00 93.12 91 ASP A N 1
ATOM 711 C CA . ASP A 1 91 ? 8.388 -6.637 -1.495 1.00 93.12 91 ASP A CA 1
ATOM 712 C C . ASP A 1 91 ? 9.475 -5.625 -1.841 1.00 93.12 91 ASP A C 1
ATOM 714 O O . ASP A 1 91 ? 9.305 -4.740 -2.679 1.00 93.12 91 ASP A O 1
ATOM 718 N N . THR A 1 92 ? 10.593 -5.773 -1.151 1.00 90.06 92 THR A N 1
ATOM 719 C CA . THR A 1 92 ? 11.777 -4.924 -1.255 1.00 90.06 92 THR A CA 1
ATOM 720 C C . THR A 1 92 ? 13.032 -5.726 -1.581 1.00 90.06 92 THR A C 1
ATOM 722 O O . THR A 1 92 ? 14.144 -5.192 -1.624 1.00 90.06 92 THR A O 1
ATOM 725 N N . HIS A 1 93 ? 12.882 -7.038 -1.766 1.00 84.75 93 HIS A N 1
ATOM 726 C CA . HIS A 1 93 ? 13.966 -7.895 -2.188 1.00 84.75 93 HIS A CA 1
ATOM 727 C C . HIS A 1 93 ? 14.357 -7.557 -3.626 1.00 84.75 93 HIS A C 1
ATOM 729 O O . HIS A 1 93 ? 13.516 -7.275 -4.478 1.00 84.75 93 HIS A O 1
ATOM 735 N N . THR A 1 94 ? 15.655 -7.637 -3.922 1.00 74.19 94 THR A N 1
ATOM 736 C CA . THR A 1 94 ? 16.201 -7.453 -5.273 1.00 74.19 94 THR A CA 1
ATOM 737 C C . THR A 1 94 ? 15.907 -8.677 -6.144 1.00 74.19 94 THR A C 1
ATOM 739 O O . THR A 1 94 ? 16.818 -9.364 -6.608 1.00 74.19 94 THR A O 1
ATOM 742 N N . ARG A 1 95 ? 14.621 -8.988 -6.325 1.00 81.38 95 ARG A N 1
ATOM 743 C CA . ARG A 1 95 ? 14.109 -10.006 -7.238 1.00 81.38 95 ARG A CA 1
ATOM 744 C C . ARG A 1 95 ? 13.493 -9.317 -8.451 1.00 81.38 95 ARG A C 1
ATOM 746 O O . ARG A 1 95 ? 12.815 -8.303 -8.340 1.00 81.38 95 ARG A O 1
ATOM 753 N N . VAL A 1 96 ? 13.718 -9.897 -9.624 1.00 79.44 96 VAL A N 1
ATOM 754 C CA . VAL A 1 96 ? 13.011 -9.499 -10.842 1.00 79.44 96 VAL A CA 1
ATOM 755 C C . VAL A 1 96 ? 11.649 -10.184 -10.840 1.00 79.44 96 VAL A C 1
ATOM 757 O O . VAL A 1 96 ? 11.581 -11.411 -10.779 1.00 79.44 96 VAL A O 1
ATOM 760 N N . TYR A 1 97 ? 10.586 -9.387 -10.897 1.00 79.94 97 TYR A N 1
ATOM 761 C CA . TYR A 1 97 ? 9.216 -9.867 -11.035 1.00 79.94 97 TYR A CA 1
ATOM 762 C C . TYR A 1 97 ? 8.790 -9.837 -12.496 1.00 79.94 97 TYR A C 1
ATOM 764 O O . TYR A 1 97 ? 8.932 -8.816 -13.172 1.00 79.94 97 TYR A O 1
ATOM 772 N N . SER A 1 98 ? 8.213 -10.937 -12.972 1.00 84.62 98 SER A N 1
ATOM 773 C CA . SER A 1 98 ? 7.382 -10.896 -14.174 1.00 84.62 98 SER A CA 1
ATOM 774 C C . SER A 1 98 ? 6.036 -10.230 -13.867 1.00 84.62 98 SER A C 1
ATOM 776 O O . SER A 1 98 ? 5.548 -10.249 -12.732 1.00 84.62 98 SER A O 1
ATOM 778 N N . CYS A 1 99 ? 5.399 -9.646 -14.886 1.00 81.62 99 CYS A N 1
ATOM 779 C CA . CYS A 1 99 ? 4.052 -9.097 -14.732 1.00 81.62 99 CYS A CA 1
ATOM 780 C C . CYS A 1 99 ? 3.054 -10.179 -14.291 1.00 81.62 99 CYS A C 1
ATOM 782 O O . CYS A 1 99 ? 2.196 -9.909 -13.459 1.00 81.62 99 CYS A O 1
ATOM 784 N N . GLU A 1 100 ? 3.194 -11.402 -14.802 1.00 88.12 100 GLU A N 1
ATOM 785 C CA . GLU A 1 100 ? 2.342 -12.544 -14.457 1.00 88.12 100 GLU A CA 1
ATOM 786 C C . GLU A 1 100 ? 2.452 -12.912 -12.973 1.00 88.12 100 GLU A C 1
ATOM 788 O O . GLU A 1 100 ? 1.427 -13.047 -12.307 1.00 88.12 100 GLU A O 1
ATOM 793 N N . GLU A 1 101 ? 3.672 -12.988 -12.426 1.00 88.31 101 GLU A N 1
ATOM 794 C CA . GLU A 1 101 ? 3.891 -13.249 -10.997 1.00 88.31 101 GLU A CA 1
ATOM 795 C C . GLU A 1 101 ? 3.245 -12.174 -10.121 1.00 88.31 101 GLU A C 1
ATOM 797 O O . GLU A 1 101 ? 2.555 -12.507 -9.161 1.00 88.31 101 GLU A O 1
ATOM 802 N N . LEU A 1 102 ? 3.419 -10.889 -10.455 1.00 88.62 102 LEU A N 1
ATOM 803 C CA . LEU A 1 102 ? 2.834 -9.807 -9.660 1.00 88.62 102 LEU A CA 1
ATOM 804 C C . LEU A 1 102 ? 1.301 -9.773 -9.757 1.00 88.62 102 LEU A C 1
ATOM 806 O O . LEU A 1 102 ? 0.609 -9.522 -8.768 1.00 88.62 102 LEU A O 1
ATOM 810 N N . MET A 1 103 ? 0.749 -10.029 -10.942 1.00 89.62 103 MET A N 1
ATOM 811 C CA . MET A 1 103 ? -0.701 -10.103 -11.130 1.00 89.62 103 MET A CA 1
ATOM 812 C C . MET A 1 103 ? -1.307 -11.314 -10.413 1.00 89.62 103 MET A C 1
ATOM 814 O O . MET A 1 103 ? -2.440 -11.224 -9.940 1.00 89.62 103 MET A O 1
ATOM 818 N N . ALA A 1 104 ? -0.548 -12.405 -10.270 1.00 93.19 104 ALA A N 1
ATOM 819 C CA . ALA A 1 104 ? -0.949 -13.587 -9.514 1.00 93.19 104 ALA A CA 1
ATOM 820 C C . ALA A 1 104 ? -0.957 -13.367 -7.991 1.00 93.19 104 ALA A C 1
ATOM 822 O O . ALA A 1 104 ? -1.610 -14.130 -7.277 1.00 93.19 104 ALA A O 1
ATOM 823 N N . VAL A 1 105 ? -0.287 -12.329 -7.471 1.00 93.38 105 VAL A N 1
ATOM 824 C CA . VAL A 1 105 ? -0.390 -11.975 -6.050 1.00 93.38 105 VAL A CA 1
ATOM 825 C C . VAL A 1 105 ? -1.801 -11.456 -5.763 1.00 93.38 105 VAL A C 1
ATOM 827 O O . VAL A 1 105 ? -2.226 -10.387 -6.224 1.00 93.38 105 VAL A O 1
ATOM 830 N N . THR A 1 106 ? -2.545 -12.241 -4.989 1.00 95.19 106 THR A N 1
ATOM 831 C CA . THR A 1 106 ? -3.900 -11.921 -4.545 1.00 95.19 106 THR A CA 1
ATOM 832 C C . THR A 1 106 ? -3.855 -11.080 -3.276 1.00 95.19 106 THR A C 1
ATOM 834 O O . THR A 1 106 ? -3.266 -11.502 -2.280 1.00 95.19 106 THR A O 1
ATOM 837 N N . ALA A 1 107 ? -4.520 -9.924 -3.282 1.00 95.44 107 ALA A N 1
ATOM 838 C CA . ALA A 1 107 ? -4.742 -9.171 -2.053 1.00 95.44 107 ALA A CA 1
ATOM 839 C C . ALA A 1 107 ? -5.735 -9.924 -1.148 1.00 95.44 107 ALA A C 1
ATOM 841 O O . ALA A 1 107 ? -6.742 -10.434 -1.656 1.00 95.44 107 ALA A O 1
ATOM 842 N N . PRO A 1 108 ? -5.492 -9.993 0.173 1.00 96.94 108 PRO A N 1
ATOM 843 C CA . PRO A 1 108 ? -6.447 -10.578 1.104 1.00 96.94 108 PRO A CA 1
ATOM 844 C C . PRO A 1 108 ? -7.806 -9.866 1.016 1.00 96.94 108 PRO A C 1
ATOM 846 O O . PRO A 1 108 ? -7.839 -8.635 0.972 1.00 96.94 108 PRO A O 1
ATOM 849 N N . PRO A 1 109 ? -8.941 -10.590 1.018 1.00 96.12 109 PRO A N 1
ATOM 850 C CA . PRO A 1 109 ? -10.261 -9.975 0.876 1.00 96.12 109 PRO A CA 1
ATOM 851 C C . PRO A 1 109 ? -10.589 -9.002 2.017 1.00 96.12 109 PRO A C 1
ATOM 853 O O . PRO A 1 109 ? -11.319 -8.044 1.810 1.00 96.12 109 PRO A O 1
ATOM 856 N N . GLN A 1 110 ? -10.017 -9.191 3.210 1.00 96.69 110 GLN A N 1
ATOM 857 C CA . GLN A 1 110 ? -10.185 -8.281 4.348 1.00 96.69 110 GLN A CA 1
ATOM 858 C C . GLN A 1 110 ? -9.629 -6.882 4.058 1.00 96.69 110 GLN A C 1
ATOM 860 O O . GLN A 1 110 ? -10.134 -5.896 4.593 1.00 96.69 110 GLN A O 1
ATOM 865 N N . PHE A 1 111 ? -8.629 -6.784 3.178 1.00 97.44 111 PHE A N 1
ATOM 866 C CA . PHE A 1 111 ? -7.967 -5.528 2.851 1.00 97.44 111 PHE A CA 1
ATOM 867 C C . PHE A 1 111 ? -8.889 -4.538 2.130 1.00 97.44 111 PHE A C 1
ATOM 869 O O . PHE A 1 111 ? -8.667 -3.333 2.192 1.00 97.44 111 PHE A O 1
ATOM 876 N N . THR A 1 112 ? -9.963 -4.995 1.477 1.00 96.50 112 THR A N 1
ATOM 877 C CA . THR A 1 112 ? -10.914 -4.086 0.815 1.00 96.50 112 THR A CA 1
ATOM 878 C C . THR A 1 112 ? -11.641 -3.173 1.802 1.00 96.50 112 THR A C 1
ATOM 880 O O . THR A 1 112 ? -12.003 -2.060 1.428 1.00 96.50 112 THR A O 1
ATOM 883 N N . ARG A 1 113 ? -11.789 -3.591 3.070 1.00 96.94 113 ARG A N 1
ATOM 884 C CA . ARG A 1 113 ? -12.415 -2.789 4.139 1.00 96.94 113 ARG A CA 1
ATOM 885 C C . ARG A 1 113 ? -11.644 -1.506 4.448 1.00 96.94 113 ARG A C 1
ATOM 887 O O . ARG A 1 113 ? -12.233 -0.543 4.923 1.00 96.94 113 ARG A O 1
ATOM 894 N N . VAL A 1 114 ? -10.350 -1.450 4.126 1.00 96.25 114 VAL A N 1
ATOM 895 C CA . VAL A 1 114 ? -9.514 -0.253 4.310 1.00 96.25 114 VAL A CA 1
ATOM 896 C C . VAL A 1 114 ? -10.074 0.958 3.563 1.00 96.25 114 VAL A C 1
ATOM 898 O O . VAL A 1 114 ? -9.997 2.074 4.073 1.00 96.25 114 VAL A O 1
ATOM 901 N N . LYS A 1 115 ? -10.692 0.746 2.391 1.00 95.44 115 LYS A N 1
ATOM 902 C CA . LYS A 1 115 ? -11.336 1.829 1.637 1.00 95.44 115 LYS A CA 1
ATOM 903 C C . LYS A 1 115 ? -12.468 2.478 2.421 1.00 95.44 115 LYS A C 1
ATOM 905 O O . LYS A 1 115 ? -12.585 3.695 2.416 1.00 95.44 115 LYS A O 1
ATOM 910 N N . GLU A 1 116 ? -13.281 1.666 3.091 1.00 94.75 116 GLU A N 1
ATOM 911 C CA . GLU A 1 116 ? -14.412 2.133 3.895 1.00 94.75 116 GLU A CA 1
ATOM 912 C C . GLU A 1 116 ? -13.926 2.849 5.157 1.00 94.75 116 GLU A C 1
ATOM 914 O O . GLU A 1 116 ? -14.461 3.897 5.504 1.00 94.75 116 GLU A O 1
ATOM 919 N N . ILE A 1 117 ? -12.884 2.313 5.803 1.00 94.00 117 ILE A N 1
ATOM 920 C CA . ILE A 1 117 ? -12.304 2.887 7.022 1.00 94.00 117 ILE A CA 1
ATOM 921 C C . ILE A 1 117 ? -11.730 4.275 6.734 1.00 94.00 117 ILE A C 1
ATOM 923 O O . ILE A 1 117 ? -12.075 5.223 7.425 1.00 94.00 117 ILE A O 1
ATOM 927 N N . LEU A 1 118 ? -10.884 4.406 5.710 1.00 94.00 118 LEU A N 1
ATOM 928 C CA . LEU A 1 118 ? -10.157 5.650 5.429 1.00 94.00 118 LEU A CA 1
ATOM 929 C C . LEU A 1 118 ? -10.860 6.568 4.418 1.00 94.00 118 LEU A C 1
ATOM 931 O O . LEU A 1 118 ? -10.359 7.653 4.131 1.00 94.00 118 LEU A O 1
ATOM 935 N N . GLY A 1 119 ? -12.000 6.148 3.862 1.00 94.25 119 GLY A N 1
ATOM 936 C CA . GLY A 1 119 ? -12.699 6.886 2.808 1.00 94.25 119 GLY A CA 1
ATOM 937 C C . GLY A 1 119 ? -11.864 7.032 1.533 1.00 94.25 119 GLY A C 1
ATOM 938 O O . GLY A 1 119 ? -11.826 8.111 0.947 1.00 94.25 119 GLY A O 1
ATOM 939 N N . ILE A 1 120 ? -11.145 5.975 1.136 1.00 94.12 120 ILE A N 1
ATOM 940 C CA . ILE A 1 120 ? -10.270 5.999 -0.044 1.00 94.12 120 ILE A CA 1
ATOM 941 C C . ILE A 1 120 ? -11.079 5.723 -1.310 1.00 94.12 120 ILE A C 1
ATOM 943 O O . ILE A 1 120 ? -11.674 4.652 -1.476 1.00 94.12 120 ILE A O 1
ATOM 947 N N . ASP A 1 121 ? -10.988 6.660 -2.247 1.00 91.38 121 ASP A N 1
ATOM 948 C CA . ASP A 1 121 ? -11.492 6.506 -3.602 1.00 91.38 121 ASP A CA 1
ATOM 949 C C . ASP A 1 121 ? -10.433 5.864 -4.509 1.00 91.38 121 ASP A C 1
ATOM 951 O O . ASP A 1 121 ? -9.253 6.210 -4.477 1.00 91.38 121 ASP A O 1
ATOM 955 N N . GLY A 1 122 ? -10.859 4.927 -5.357 1.00 92.38 122 GLY A N 1
ATOM 956 C CA . GLY A 1 122 ? -9.999 4.276 -6.351 1.00 92.38 122 GLY A CA 1
ATOM 957 C C . GLY A 1 122 ? -9.792 2.777 -6.147 1.00 92.38 122 GLY A C 1
ATOM 958 O O . GLY A 1 122 ? -10.267 2.168 -5.186 1.00 92.38 122 GLY A O 1
ATOM 959 N N . ASP A 1 123 ? -9.116 2.163 -7.111 1.00 96.12 123 ASP A N 1
ATOM 960 C CA . ASP A 1 123 ? -8.936 0.714 -7.179 1.00 96.12 123 ASP A CA 1
ATOM 961 C C . ASP A 1 123 ? -7.604 0.257 -6.593 1.00 96.12 123 ASP A C 1
ATOM 963 O O . ASP A 1 123 ? -6.677 1.043 -6.388 1.00 96.12 123 ASP A O 1
ATOM 967 N N . LEU A 1 124 ? -7.511 -1.047 -6.335 1.00 96.25 124 LEU A N 1
ATOM 968 C CA . LEU A 1 124 ? -6.285 -1.681 -5.875 1.00 96.25 124 LEU A CA 1
ATOM 969 C C . LEU A 1 124 ? -5.212 -1.565 -6.964 1.00 96.25 124 LEU A C 1
ATOM 971 O O . LEU A 1 124 ? -5.393 -2.046 -8.085 1.00 96.25 124 LEU A O 1
ATOM 975 N N . LYS A 1 125 ? -4.072 -0.967 -6.622 1.00 96.19 125 LYS A N 1
ATOM 976 C CA . LYS A 1 125 ? -2.946 -0.767 -7.533 1.00 96.19 125 LYS A CA 1
ATOM 977 C C . LYS A 1 125 ? -1.823 -1.740 -7.223 1.00 96.19 125 LYS A C 1
ATOM 979 O O . LYS A 1 125 ? -1.574 -2.099 -6.075 1.00 96.19 125 LYS A O 1
ATOM 984 N N . ARG A 1 126 ? -1.135 -2.149 -8.286 1.00 95.25 126 ARG A N 1
ATOM 985 C CA . ARG A 1 126 ? 0.122 -2.896 -8.248 1.00 95.25 126 ARG A CA 1
ATOM 986 C C . ARG A 1 126 ? 1.187 -1.972 -8.814 1.00 95.25 126 ARG A C 1
ATOM 988 O O . ARG A 1 126 ? 1.062 -1.542 -9.960 1.00 95.25 126 ARG A O 1
ATOM 995 N N . VAL A 1 127 ? 2.162 -1.605 -7.995 1.00 92.94 127 VAL A N 1
ATOM 996 C CA . VAL A 1 127 ? 3.101 -0.522 -8.295 1.00 92.94 127 VAL A CA 1
ATOM 997 C C . VAL A 1 127 ? 4.526 -1.041 -8.212 1.00 92.94 127 VAL A C 1
ATOM 999 O O . VAL A 1 127 ? 4.886 -1.751 -7.276 1.00 92.94 127 VAL A O 1
ATOM 1002 N N . PHE A 1 128 ? 5.327 -0.648 -9.197 1.00 91.50 128 PHE A N 1
ATOM 1003 C CA . PHE A 1 128 ? 6.776 -0.769 -9.175 1.00 91.50 128 PHE A CA 1
ATOM 1004 C C . PHE A 1 128 ? 7.364 0.607 -8.909 1.00 91.50 128 PHE A C 1
ATOM 1006 O O . PHE A 1 128 ? 6.961 1.572 -9.562 1.00 91.50 128 PHE A O 1
ATOM 1013 N N . ALA A 1 129 ? 8.317 0.697 -7.987 1.00 91.06 129 ALA A N 1
ATOM 1014 C CA . ALA A 1 129 ? 8.977 1.957 -7.691 1.00 91.06 129 ALA A CA 1
ATOM 1015 C C . ALA A 1 129 ? 10.501 1.794 -7.630 1.00 91.06 129 ALA A C 1
ATOM 1017 O O . ALA A 1 129 ? 11.001 0.836 -7.031 1.00 91.06 129 ALA A O 1
ATOM 1018 N N . PRO A 1 130 ? 11.269 2.723 -8.231 1.00 88.44 130 PRO A N 1
ATOM 1019 C CA . PRO A 1 130 ? 12.716 2.766 -8.074 1.00 88.44 130 PRO A CA 1
ATOM 1020 C C . PRO A 1 130 ? 13.125 3.115 -6.643 1.00 88.44 130 PRO A C 1
ATOM 1022 O O . PRO A 1 130 ? 14.183 2.692 -6.190 1.00 88.44 130 PRO A O 1
ATOM 1025 N N . ARG A 1 131 ? 12.340 3.928 -5.933 1.00 90.06 131 ARG A N 1
ATOM 1026 C CA . ARG A 1 131 ? 12.697 4.457 -4.615 1.00 90.06 131 ARG A CA 1
ATOM 1027 C C . ARG A 1 131 ? 11.453 4.600 -3.760 1.00 90.06 131 ARG A C 1
ATOM 1029 O O . ARG A 1 131 ? 10.346 4.754 -4.277 1.00 90.06 131 ARG A O 1
ATOM 1036 N N . GLY A 1 132 ? 11.651 4.574 -2.452 1.00 94.44 132 GLY A N 1
ATOM 1037 C CA . GLY A 1 132 ? 10.566 4.824 -1.526 1.00 94.44 132 GLY A CA 1
ATOM 1038 C C . GLY A 1 132 ? 10.939 4.607 -0.072 1.00 94.44 132 GLY A C 1
ATOM 1039 O O . GLY A 1 132 ? 11.984 4.037 0.253 1.00 94.44 132 GLY A O 1
ATOM 1040 N N . THR A 1 133 ? 10.042 5.065 0.788 1.00 95.31 133 THR A N 1
ATOM 1041 C CA . THR A 1 133 ? 10.088 4.857 2.232 1.00 95.31 133 THR A CA 1
ATOM 1042 C C . THR A 1 133 ? 8.907 3.993 2.625 1.00 95.31 133 THR A C 1
ATOM 1044 O O . THR A 1 133 ? 7.772 4.296 2.261 1.00 95.31 133 THR A O 1
ATOM 1047 N N . ILE A 1 134 ? 9.165 2.923 3.369 1.00 96.00 134 ILE A N 1
ATOM 1048 C CA . ILE A 1 134 ? 8.133 2.006 3.847 1.00 96.00 134 ILE A CA 1
ATOM 1049 C C . ILE A 1 134 ? 8.092 2.083 5.365 1.00 96.00 134 ILE A C 1
ATOM 1051 O O . ILE A 1 134 ? 9.099 1.852 6.033 1.00 96.00 134 ILE A O 1
ATOM 1055 N N . VAL A 1 135 ? 6.918 2.402 5.893 1.00 95.75 135 VAL A N 1
ATOM 1056 C CA . VAL A 1 135 ? 6.607 2.445 7.318 1.00 95.75 135 VAL A CA 1
ATOM 1057 C C . VAL A 1 135 ? 5.674 1.281 7.621 1.00 95.75 135 VAL A C 1
ATOM 1059 O O . VAL A 1 135 ? 4.636 1.122 6.984 1.00 95.75 135 VAL A O 1
ATOM 1062 N N . SER A 1 136 ? 6.053 0.448 8.580 1.00 94.38 136 SER A N 1
ATOM 1063 C CA . SER A 1 136 ? 5.242 -0.675 9.064 1.00 94.38 136 SER A CA 1
ATOM 1064 C C . SER A 1 136 ? 5.321 -0.748 10.581 1.00 94.38 136 SER A C 1
ATOM 1066 O O . SER A 1 136 ? 6.297 -0.277 11.172 1.00 94.38 136 SER A O 1
ATOM 1068 N N . CYS A 1 137 ? 4.317 -1.345 11.212 1.00 91.56 137 CYS A N 1
ATOM 1069 C CA . CYS A 1 137 ? 4.320 -1.606 12.645 1.00 91.56 137 CYS A CA 1
ATOM 1070 C C . CYS A 1 137 ? 4.536 -3.098 12.897 1.00 91.56 137 CYS A C 1
ATOM 1072 O O . CYS A 1 137 ? 4.086 -3.950 12.134 1.00 91.56 137 CYS A O 1
ATOM 1074 N N . ASP A 1 138 ? 5.269 -3.431 13.957 1.00 87.44 138 ASP A N 1
ATOM 1075 C CA . ASP A 1 138 ? 5.294 -4.804 14.450 1.00 87.44 138 ASP A CA 1
ATOM 1076 C C . ASP A 1 138 ? 4.208 -5.058 15.500 1.00 87.44 138 ASP A C 1
ATOM 1078 O O . ASP A 1 138 ? 3.524 -4.145 15.955 1.00 87.44 138 ASP A O 1
ATOM 1082 N N . VAL A 1 139 ? 4.071 -6.318 15.919 1.00 80.81 139 VAL A N 1
ATOM 1083 C CA . VAL A 1 139 ? 3.077 -6.750 16.919 1.00 80.81 139 VAL A CA 1
ATOM 1084 C C . VAL A 1 139 ? 3.213 -6.061 18.283 1.00 80.81 139 VAL A C 1
ATOM 1086 O O . VAL A 1 139 ? 2.289 -6.123 19.085 1.00 80.81 139 VAL A O 1
ATOM 1089 N N . ASN A 1 140 ? 4.353 -5.421 18.565 1.00 85.12 140 ASN A N 1
ATOM 1090 C CA . ASN A 1 140 ? 4.576 -4.652 19.790 1.00 85.12 140 ASN A CA 1
ATOM 1091 C C . ASN A 1 140 ? 4.330 -3.152 19.578 1.00 85.12 140 ASN A C 1
ATOM 1093 O O . ASN A 1 140 ? 4.660 -2.348 20.451 1.00 85.12 140 ASN A O 1
ATOM 1097 N N . GLY A 1 141 ? 3.830 -2.772 18.403 1.00 80.31 141 GLY A N 1
ATOM 1098 C CA . GLY A 1 141 ? 3.630 -1.395 17.992 1.00 80.31 141 GLY A CA 1
ATOM 1099 C C . GLY A 1 141 ? 4.918 -0.640 17.666 1.00 80.31 141 GLY A C 1
ATOM 1100 O O . GLY A 1 141 ? 4.892 0.585 17.589 1.00 80.31 141 GLY A O 1
ATOM 1101 N N . ARG A 1 142 ? 6.058 -1.324 17.483 1.00 84.50 142 ARG A N 1
ATOM 1102 C CA . ARG A 1 142 ? 7.304 -0.644 17.107 1.00 84.50 142 ARG A CA 1
ATOM 1103 C C . ARG A 1 142 ? 7.321 -0.361 15.615 1.00 84.50 142 ARG A C 1
ATOM 1105 O O . ARG A 1 142 ? 7.109 -1.264 14.803 1.00 84.50 142 ARG A O 1
ATOM 1112 N N . THR A 1 143 ? 7.657 0.874 15.265 1.00 87.25 143 THR A N 1
ATOM 1113 C CA . THR A 1 143 ? 7.840 1.295 13.880 1.00 87.25 143 THR A CA 1
ATOM 1114 C C . THR A 1 143 ? 9.073 0.647 13.271 1.00 87.25 143 THR A C 1
ATOM 1116 O O . THR A 1 143 ? 10.170 0.686 13.833 1.00 87.25 143 THR A O 1
ATOM 1119 N N . ARG A 1 144 ? 8.912 0.104 12.069 1.00 85.94 144 ARG A N 1
ATOM 1120 C CA . ARG A 1 144 ? 10.010 -0.267 11.182 1.00 85.94 144 ARG A CA 1
ATOM 1121 C C . ARG A 1 144 ? 9.935 0.626 9.959 1.00 85.94 144 ARG A C 1
ATOM 1123 O O . ARG A 1 144 ? 9.013 0.501 9.154 1.00 85.94 144 ARG A O 1
ATOM 1130 N N . ILE A 1 145 ? 10.910 1.522 9.854 1.00 87.56 145 ILE A N 1
ATOM 1131 C CA . ILE A 1 145 ? 11.078 2.413 8.711 1.00 87.56 145 ILE A CA 1
ATOM 1132 C C . ILE A 1 145 ? 12.204 1.857 7.853 1.00 87.56 145 ILE A C 1
ATOM 1134 O O . ILE A 1 145 ? 13.323 1.669 8.330 1.00 87.56 145 ILE A O 1
ATOM 1138 N N . TRP A 1 146 ? 11.905 1.617 6.585 1.00 85.44 146 TRP A N 1
ATOM 1139 C CA . TRP A 1 146 ? 12.877 1.170 5.603 1.00 85.44 146 TRP A CA 1
ATOM 1140 C C . TRP A 1 146 ? 12.991 2.218 4.503 1.00 85.44 146 TRP A C 1
ATOM 1142 O O . TRP A 1 146 ? 12.002 2.546 3.846 1.00 85.44 146 TRP A O 1
ATOM 1152 N N . LEU A 1 147 ? 14.199 2.750 4.315 1.00 83.19 147 LEU A N 1
ATOM 1153 C CA . LEU A 1 147 ? 14.508 3.698 3.251 1.00 83.19 147 LEU A CA 1
ATOM 1154 C C . LEU A 1 147 ? 15.209 2.966 2.109 1.00 83.19 147 LEU A C 1
ATOM 1156 O O . LEU A 1 147 ? 16.300 2.424 2.291 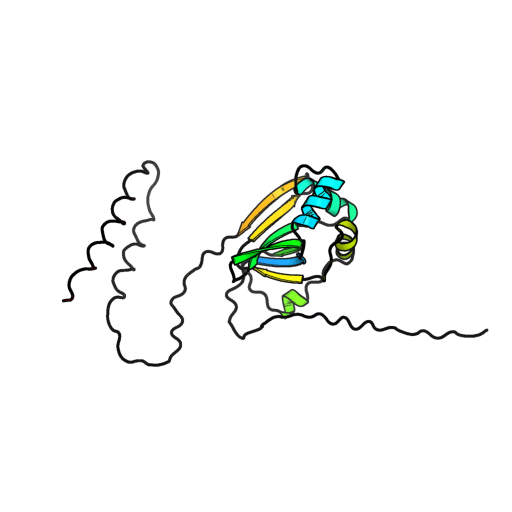1.00 83.19 147 LEU A O 1
ATOM 1160 N N . TYR A 1 148 ? 14.614 3.013 0.921 1.00 80.19 148 TYR A N 1
ATOM 1161 C CA . TYR A 1 148 ? 15.174 2.401 -0.275 1.00 80.19 148 TYR A CA 1
ATOM 1162 C C . TYR A 1 148 ? 15.601 3.473 -1.260 1.00 80.19 148 TYR A C 1
ATOM 1164 O O . TYR A 1 148 ? 14.795 4.151 -1.904 1.00 80.19 148 TYR A O 1
ATOM 1172 N N . LEU A 1 149 ? 16.916 3.595 -1.389 1.00 77.06 149 LEU A N 1
ATOM 1173 C CA . LEU A 1 149 ? 17.559 4.395 -2.410 1.00 77.06 149 LEU A CA 1
ATOM 1174 C C . LEU A 1 149 ? 18.161 3.431 -3.422 1.00 77.06 149 LEU A C 1
ATOM 1176 O O . LEU A 1 149 ? 19.143 2.752 -3.127 1.00 77.06 149 LEU A O 1
ATOM 1180 N N . HIS A 1 150 ? 17.585 3.367 -4.621 1.00 68.06 150 HIS A N 1
ATOM 1181 C CA . HIS A 1 150 ? 18.269 2.704 -5.718 1.00 68.06 150 HIS A CA 1
ATOM 1182 C C . HIS A 1 150 ? 19.551 3.481 -6.013 1.00 68.06 150 HIS A C 1
ATOM 1184 O O . HIS A 1 150 ? 19.511 4.600 -6.534 1.00 68.06 150 HIS A O 1
ATOM 1190 N N . GLN A 1 151 ? 20.701 2.899 -5.670 1.00 55.44 151 GLN A N 1
ATOM 1191 C CA . GLN A 1 151 ? 21.962 3.342 -6.239 1.00 55.44 151 GLN A CA 1
ATOM 1192 C C . GLN A 1 151 ? 21.850 3.102 -7.740 1.00 55.44 151 GLN A C 1
ATOM 1194 O O . GLN A 1 151 ? 21.884 1.957 -8.186 1.00 55.44 151 GLN A O 1
ATOM 1199 N N . ARG A 1 152 ? 21.686 4.181 -8.519 1.00 53.91 152 ARG A N 1
ATOM 1200 C CA . ARG A 1 152 ? 21.893 4.145 -9.968 1.00 53.91 152 ARG A CA 1
ATOM 1201 C C . ARG A 1 152 ? 23.297 3.600 -10.200 1.00 53.91 152 ARG A C 1
ATOM 1203 O O . ARG A 1 152 ? 24.272 4.348 -10.185 1.00 53.91 152 ARG A O 1
ATOM 1210 N N . SER A 1 153 ? 23.405 2.299 -10.425 1.00 47.97 153 SER A N 1
ATOM 1211 C CA . SER A 1 153 ? 24.527 1.763 -11.165 1.00 47.97 153 SER A CA 1
ATOM 1212 C C . SER A 1 153 ? 24.312 2.283 -12.578 1.00 47.97 153 SER A C 1
ATOM 1214 O O . SER A 1 153 ? 23.468 1.793 -13.324 1.00 47.97 153 SER A O 1
ATOM 1216 N N . PHE A 1 154 ? 25.000 3.376 -12.912 1.00 47.59 154 PHE A N 1
ATOM 1217 C CA . PHE A 1 154 ? 25.176 3.775 -14.298 1.00 47.59 154 PHE A CA 1
ATOM 1218 C C . PHE A 1 154 ? 25.908 2.616 -14.976 1.00 47.59 154 PHE A C 1
ATOM 1220 O O . PHE A 1 154 ? 27.135 2.548 -14.970 1.00 47.59 154 PHE A O 1
ATOM 1227 N N . GLY A 1 155 ? 25.148 1.657 -15.505 1.00 50.53 155 GLY A N 1
ATOM 1228 C CA . GLY A 1 155 ? 25.673 0.751 -16.508 1.00 50.53 155 GLY A CA 1
ATOM 1229 C C . GLY A 1 155 ? 26.252 1.602 -17.641 1.00 50.53 155 GLY A C 1
ATOM 1230 O O . GLY A 1 155 ? 25.726 2.693 -17.903 1.00 50.53 155 GLY A O 1
ATOM 1231 N N . PRO A 1 156 ? 27.345 1.163 -18.291 1.00 51.81 156 PRO A N 1
ATOM 1232 C CA . PRO A 1 156 ? 27.842 1.865 -19.464 1.00 51.81 156 PRO A CA 1
ATOM 1233 C C . PRO A 1 156 ? 26.667 2.048 -20.435 1.00 51.81 156 PRO A C 1
ATOM 1235 O O . PRO A 1 156 ? 25.869 1.113 -20.570 1.00 51.81 156 PRO A O 1
ATOM 1238 N N . PRO A 1 157 ? 26.511 3.235 -21.052 1.00 47.06 157 PRO A N 1
ATOM 1239 C CA . PRO A 1 157 ? 25.411 3.488 -21.970 1.00 47.06 157 PRO A CA 1
ATOM 1240 C C . PRO A 1 157 ? 25.365 2.335 -22.964 1.00 47.06 157 PRO A C 1
ATOM 1242 O O . PRO A 1 157 ? 26.380 2.009 -23.585 1.00 47.06 157 PRO A O 1
ATOM 1245 N N . SER A 1 158 ? 24.215 1.668 -23.053 1.00 51.00 158 SER A N 1
ATOM 1246 C CA . SER A 1 158 ? 23.978 0.679 -24.089 1.00 51.00 158 SER A CA 1
ATOM 1247 C C . SER A 1 158 ? 24.163 1.407 -25.410 1.00 51.00 158 SER A C 1
ATOM 1249 O O . SER A 1 158 ? 23.338 2.225 -25.809 1.00 51.00 158 SER A O 1
ATOM 1251 N N . VAL A 1 159 ? 25.307 1.165 -26.048 1.00 45.78 159 VAL A N 1
ATOM 1252 C CA . VAL A 1 159 ? 25.602 1.662 -27.382 1.00 45.78 159 VAL A CA 1
ATOM 1253 C C . VAL A 1 159 ? 24.622 0.943 -28.297 1.00 45.78 159 VAL A C 1
ATOM 1255 O O . VAL A 1 159 ? 24.875 -0.168 -28.760 1.00 45.78 159 VAL A O 1
ATOM 1258 N N . SER A 1 160 ? 23.443 1.530 -28.486 1.00 48.47 160 SER A N 1
ATOM 1259 C CA . SER A 1 160 ? 22.571 1.172 -29.589 1.00 48.47 160 SER A CA 1
ATOM 1260 C C . SER A 1 160 ? 23.389 1.402 -30.849 1.00 48.47 160 SER A C 1
ATOM 1262 O O . SER A 1 160 ? 23.787 2.530 -31.135 1.00 48.47 160 SER A O 1
ATOM 1264 N N . ALA A 1 161 ? 23.709 0.307 -31.531 1.00 50.88 161 ALA A N 1
ATOM 1265 C CA . ALA A 1 161 ? 24.469 0.282 -32.762 1.00 50.88 161 ALA A CA 1
ATOM 1266 C C . ALA A 1 161 ? 23.752 1.103 -33.841 1.00 50.88 161 ALA A C 1
ATOM 1268 O O . ALA A 1 161 ? 22.910 0.571 -34.551 1.00 50.88 161 ALA A O 1
ATOM 1269 N N . LEU A 1 162 ? 24.092 2.384 -33.943 1.00 46.81 162 LEU A N 1
ATOM 1270 C CA . LEU A 1 162 ? 23.927 3.221 -35.123 1.00 46.81 162 LEU A CA 1
ATOM 1271 C C . LEU A 1 162 ? 25.139 4.166 -35.159 1.00 46.81 162 LEU A C 1
ATOM 1273 O O . LEU A 1 162 ? 25.391 4.917 -34.221 1.00 46.81 162 LEU A O 1
ATOM 1277 N N . ASP A 1 163 ? 25.898 4.026 -36.242 1.00 34.34 163 ASP A N 1
ATOM 1278 C CA . ASP A 1 163 ? 27.019 4.844 -36.709 1.00 34.34 163 ASP A CA 1
ATOM 1279 C C . ASP A 1 163 ? 28.345 4.798 -35.930 1.00 34.34 163 ASP A C 1
ATOM 1281 O O . ASP A 1 163 ? 28.773 5.710 -35.224 1.00 34.34 163 ASP A O 1
ATOM 1285 N N . CYS A 1 164 ? 29.096 3.727 -36.207 1.00 42.16 164 CYS A N 1
ATOM 1286 C CA . CYS A 1 164 ? 30.551 3.720 -36.122 1.00 42.16 164 CYS A CA 1
ATOM 1287 C C . CYS A 1 164 ? 31.169 4.615 -37.211 1.00 42.16 164 CYS A C 1
ATOM 1289 O O . CYS A 1 164 ? 31.579 4.099 -38.242 1.00 42.16 164 CYS A O 1
ATOM 1291 N N . THR A 1 165 ? 31.342 5.911 -36.955 1.00 44.34 165 THR A N 1
ATOM 1292 C CA . THR A 1 165 ? 32.532 6.654 -37.415 1.00 44.34 165 THR A CA 1
ATOM 1293 C C . THR A 1 165 ? 32.740 7.904 -36.566 1.00 44.34 165 THR A C 1
ATOM 1295 O O . THR A 1 165 ? 31.840 8.716 -36.411 1.00 44.34 165 THR A O 1
ATOM 1298 N N . SER A 1 166 ? 33.968 8.039 -36.060 1.00 46.22 166 SER A N 1
ATOM 1299 C CA . SER A 1 166 ? 34.534 9.167 -35.310 1.00 46.22 166 SER A CA 1
ATOM 1300 C C . SER A 1 166 ? 33.876 9.509 -33.971 1.00 46.22 166 SER A C 1
ATOM 1302 O O . SER A 1 166 ? 32.960 10.309 -33.911 1.00 46.22 166 SER A O 1
ATOM 1304 N N . PHE A 1 167 ? 34.439 8.987 -32.882 1.00 37.16 167 PHE A N 1
ATOM 1305 C CA . PHE A 1 167 ? 34.978 9.829 -31.806 1.00 37.16 167 PHE A CA 1
ATOM 1306 C C . PHE A 1 167 ? 35.920 8.966 -30.959 1.00 37.16 167 PHE A C 1
ATOM 1308 O O . PHE A 1 167 ? 35.553 8.342 -29.968 1.00 37.16 167 PHE A O 1
ATOM 1315 N N . ALA A 1 168 ? 37.168 8.881 -31.415 1.00 46.94 168 ALA A N 1
ATOM 1316 C CA . ALA A 1 168 ? 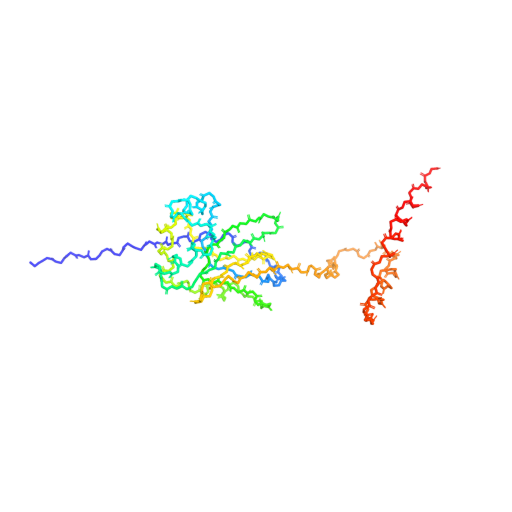38.271 8.443 -30.582 1.00 46.94 168 ALA A CA 1
ATOM 1317 C C . ALA A 1 168 ? 38.778 9.674 -29.830 1.00 46.94 168 ALA A C 1
ATOM 1319 O O . ALA A 1 168 ? 39.386 10.534 -30.455 1.00 46.94 168 ALA A O 1
ATOM 1320 N N . MET A 1 169 ? 38.506 9.769 -28.527 1.00 40.00 169 MET A N 1
ATOM 1321 C CA . MET A 1 169 ? 39.439 10.259 -27.501 1.00 40.00 169 MET A CA 1
ATOM 1322 C C . MET A 1 169 ? 38.741 10.364 -26.139 1.00 40.00 169 MET A C 1
ATOM 1324 O O . MET A 1 169 ? 37.667 10.937 -26.006 1.00 40.00 169 MET A O 1
ATOM 1328 N N . SER A 1 170 ? 39.454 9.884 -25.119 1.00 46.97 170 SER A N 1
ATOM 1329 C CA . SER A 1 170 ? 39.263 10.170 -23.690 1.00 46.97 170 SER A CA 1
ATOM 1330 C C . SER A 1 170 ? 38.334 9.267 -22.862 1.00 46.97 170 SER A C 1
ATOM 1332 O O . SER A 1 170 ? 37.523 9.727 -22.068 1.00 46.97 170 SER A O 1
ATOM 1334 N N . THR A 1 171 ? 38.547 7.951 -22.928 1.00 43.50 171 THR A N 1
ATOM 1335 C CA . THR A 1 171 ? 38.063 6.982 -21.915 1.00 43.50 171 THR A CA 1
ATOM 1336 C C . THR A 1 171 ? 39.139 6.547 -20.908 1.00 43.50 171 THR A C 1
ATOM 1338 O O . THR A 1 171 ? 38.921 5.626 -20.129 1.00 43.50 171 THR A O 1
ATOM 1341 N N . ARG A 1 172 ? 40.310 7.204 -20.868 1.00 43.69 172 ARG A N 1
ATOM 1342 C CA . ARG A 1 172 ? 41.436 6.793 -20.000 1.00 43.69 172 ARG A CA 1
ATOM 1343 C C . ARG A 1 172 ? 41.595 7.553 -18.678 1.00 43.69 172 ARG A C 1
ATOM 1345 O O . ARG A 1 172 ? 42.470 7.180 -17.907 1.00 43.69 172 ARG A O 1
ATOM 1352 N N . LEU A 1 173 ? 40.766 8.554 -18.368 1.00 43.00 173 LEU A N 1
ATOM 1353 C CA . LEU A 1 173 ? 40.956 9.380 -17.160 1.00 43.00 173 LEU A CA 1
ATOM 1354 C C . LEU A 1 173 ? 39.919 9.203 -16.041 1.00 43.00 173 LEU A C 1
ATOM 1356 O O . LEU A 1 173 ? 40.136 9.719 -14.952 1.00 43.00 173 LEU A O 1
ATOM 1360 N N . LEU A 1 174 ? 38.854 8.419 -16.234 1.00 44.28 174 LEU A N 1
ATOM 1361 C CA . LEU A 1 174 ? 37.866 8.166 -15.168 1.00 44.28 174 LEU A CA 1
ATOM 1362 C C . LEU A 1 174 ? 38.093 6.859 -14.390 1.00 44.28 174 LEU A C 1
ATOM 1364 O O . LEU A 1 174 ? 37.368 6.581 -13.443 1.00 44.28 174 LEU A O 1
ATOM 1368 N N . PHE A 1 175 ? 39.116 6.071 -14.739 1.00 39.38 175 PHE A N 1
ATOM 1369 C CA . PHE A 1 175 ? 39.374 4.775 -14.095 1.00 39.38 175 PHE A CA 1
ATOM 1370 C C . PHE A 1 175 ? 40.375 4.819 -12.928 1.00 39.38 175 PHE A C 1
ATOM 1372 O O . PHE A 1 175 ? 40.560 3.813 -12.252 1.00 39.38 175 PHE A O 1
ATOM 1379 N N . LEU A 1 176 ? 41.015 5.965 -12.663 1.00 38.41 176 LEU A N 1
ATOM 1380 C CA . LEU A 1 176 ? 42.048 6.081 -11.621 1.00 38.41 176 LEU A CA 1
ATOM 1381 C C . LEU A 1 176 ? 41.601 6.802 -10.342 1.00 38.41 176 LEU A C 1
ATOM 1383 O O . LEU A 1 176 ? 42.334 6.776 -9.360 1.00 38.41 176 LEU A O 1
ATOM 1387 N N . SER A 1 177 ? 40.398 7.377 -10.289 1.00 40.00 177 SER A N 1
ATOM 1388 C CA . SER A 1 177 ? 39.854 7.958 -9.049 1.00 40.00 177 SER A CA 1
ATOM 1389 C C . SER A 1 177 ? 39.074 6.956 -8.188 1.00 40.00 177 SER A C 1
ATOM 1391 O O . SER A 1 177 ? 38.777 7.254 -7.035 1.00 40.00 177 SER A O 1
ATOM 1393 N N . TYR A 1 178 ? 38.779 5.756 -8.701 1.00 35.47 178 TYR A N 1
ATOM 1394 C CA . TYR A 1 178 ? 37.980 4.751 -7.987 1.00 35.47 178 TYR A CA 1
ATOM 1395 C C . TYR A 1 178 ? 38.806 3.733 -7.181 1.00 35.47 178 TYR A C 1
ATOM 1397 O O . TYR A 1 178 ? 38.238 2.911 -6.470 1.00 35.47 178 TYR A O 1
ATOM 1405 N N . LEU A 1 179 ? 40.142 3.783 -7.256 1.00 41.12 179 LEU A N 1
ATOM 1406 C CA . LEU A 1 179 ? 41.023 2.797 -6.613 1.00 41.12 179 LEU A CA 1
ATOM 1407 C C . LEU A 1 179 ? 41.819 3.347 -5.415 1.00 41.12 179 LEU A C 1
ATOM 1409 O O . LEU A 1 179 ? 42.899 2.849 -5.115 1.00 41.12 179 LEU A O 1
ATOM 1413 N N . ALA A 1 180 ? 41.295 4.369 -4.731 1.00 40.38 180 ALA A N 1
ATOM 1414 C CA . ALA A 1 180 ? 41.937 4.969 -3.553 1.00 40.38 180 ALA A CA 1
ATOM 1415 C C . ALA A 1 180 ? 41.002 5.143 -2.339 1.00 40.38 180 ALA A C 1
ATOM 1417 O O . ALA A 1 180 ? 41.324 5.895 -1.425 1.00 40.38 180 ALA A O 1
ATOM 1418 N N . ILE A 1 181 ? 39.854 4.455 -2.299 1.00 41.94 181 ILE A N 1
ATOM 1419 C CA . ILE A 1 181 ? 38.941 4.476 -1.140 1.00 41.94 181 ILE A CA 1
ATOM 1420 C C . ILE A 1 181 ? 38.597 3.042 -0.734 1.00 41.94 181 ILE A C 1
ATOM 1422 O O . ILE A 1 181 ? 37.443 2.651 -0.725 1.00 41.94 181 ILE A O 1
ATOM 1426 N N . CYS A 1 182 ? 39.616 2.230 -0.465 1.00 40.34 182 CYS A N 1
ATOM 1427 C CA . CYS A 1 182 ? 39.469 0.948 0.228 1.00 40.34 182 CYS A CA 1
ATOM 1428 C C . CYS A 1 182 ? 40.811 0.590 0.872 1.00 40.34 182 CYS A C 1
ATOM 1430 O O . CYS A 1 182 ? 41.500 -0.313 0.403 1.00 40.34 182 CYS A O 1
ATOM 1432 N N . ASN A 1 183 ? 41.218 1.332 1.906 1.00 38.03 183 ASN A N 1
ATOM 1433 C CA . ASN A 1 183 ? 41.889 0.735 3.061 1.00 38.03 183 ASN A CA 1
ATOM 1434 C C . ASN A 1 183 ? 42.121 1.739 4.198 1.00 38.03 183 ASN A C 1
ATOM 1436 O O . ASN A 1 183 ? 42.437 2.899 3.951 1.00 38.03 183 ASN A O 1
ATOM 1440 N N . THR A 1 184 ? 42.038 1.192 5.412 1.00 39.75 184 THR A N 1
ATOM 1441 C CA . THR A 1 184 ? 42.477 1.690 6.729 1.00 39.75 184 THR A CA 1
ATOM 1442 C C . THR A 1 184 ? 41.664 2.788 7.428 1.00 39.75 184 THR A C 1
ATOM 1444 O O . THR A 1 184 ? 41.696 3.955 7.054 1.00 39.75 184 THR A O 1
ATOM 1447 N N . ASP A 1 185 ? 40.940 2.319 8.451 1.00 42.47 185 ASP A N 1
ATOM 1448 C CA . ASP A 1 185 ? 40.776 2.804 9.831 1.00 42.47 185 ASP A CA 1
ATOM 1449 C C . ASP A 1 185 ? 40.980 4.289 10.183 1.00 42.47 185 ASP A C 1
ATOM 1451 O O . ASP A 1 185 ? 42.018 4.892 9.934 1.00 42.47 185 ASP A O 1
ATOM 1455 N N . ASP A 1 186 ? 39.953 4.778 10.885 1.00 49.00 186 ASP A N 1
ATOM 1456 C CA . ASP A 1 186 ? 39.894 5.765 11.967 1.00 49.00 186 ASP A CA 1
ATOM 1457 C C . ASP A 1 186 ? 40.779 7.031 11.946 1.00 49.00 186 ASP A C 1
ATOM 1459 O O . ASP A 1 186 ? 42.004 7.014 11.992 1.00 49.00 186 ASP A O 1
ATOM 1463 N N . HIS A 1 187 ? 40.066 8.159 12.085 1.00 45.16 187 HIS A N 1
ATOM 1464 C CA . HIS A 1 187 ? 40.519 9.524 12.387 1.00 45.16 187 HIS A CA 1
ATOM 1465 C C . HIS A 1 187 ? 41.234 10.318 11.276 1.00 45.16 187 HIS A C 1
ATOM 1467 O O . HIS A 1 187 ? 42.454 10.347 11.206 1.00 45.16 187 HIS A O 1
ATOM 1473 N N . MET A 1 188 ? 40.458 11.113 10.516 1.00 40.06 188 MET A N 1
ATOM 1474 C CA . MET A 1 188 ? 40.668 12.562 10.249 1.00 40.06 188 MET A CA 1
ATOM 1475 C C . MET A 1 188 ? 39.918 13.014 8.981 1.00 40.06 188 MET A C 1
ATOM 1477 O O . MET A 1 188 ? 40.462 13.064 7.881 1.00 40.06 188 MET A O 1
ATOM 1481 N N . PHE A 1 189 ? 38.654 13.414 9.137 1.00 49.66 189 PHE A N 1
ATOM 1482 C CA . PHE A 1 189 ? 37.901 14.133 8.106 1.00 49.66 189 PHE A CA 1
ATOM 1483 C C . PHE A 1 189 ? 38.091 15.641 8.308 1.00 49.66 189 PHE A C 1
ATOM 1485 O O . PHE A 1 189 ? 37.436 16.209 9.173 1.00 49.66 189 PHE A O 1
ATOM 1492 N N . ASN A 1 190 ? 39.008 16.271 7.562 1.00 43.50 190 ASN A N 1
ATOM 1493 C CA . ASN A 1 190 ? 38.964 17.697 7.178 1.00 43.50 190 ASN A CA 1
ATOM 1494 C C . ASN A 1 190 ? 40.214 18.086 6.362 1.00 43.50 190 ASN A C 1
ATOM 1496 O O . ASN A 1 190 ? 41.172 18.629 6.905 1.00 43.50 190 ASN A O 1
ATOM 1500 N N . SER A 1 191 ? 40.225 17.808 5.051 1.00 46.78 191 SER A N 1
ATOM 1501 C CA . SER A 1 191 ? 41.078 18.548 4.084 1.00 46.78 191 SER A CA 1
ATOM 1502 C C . SER A 1 191 ? 40.877 18.186 2.610 1.00 46.78 191 SER A C 1
ATOM 1504 O O . SER A 1 191 ? 41.307 18.938 1.742 1.00 46.78 191 SER A O 1
ATOM 1506 N N . LEU A 1 192 ? 40.207 17.082 2.270 1.00 44.12 192 LEU A N 1
ATOM 1507 C CA . LEU A 1 192 ? 40.160 16.622 0.871 1.00 44.12 192 LEU A CA 1
ATOM 1508 C C . LEU A 1 192 ? 39.072 17.264 -0.010 1.00 44.12 192 LEU A C 1
ATOM 1510 O O . LEU A 1 192 ? 39.055 17.033 -1.213 1.00 44.12 192 LEU A O 1
ATOM 1514 N N . LEU A 1 193 ? 38.214 18.127 0.541 1.00 44.44 193 LEU A N 1
ATOM 1515 C CA . LEU A 1 193 ? 37.135 18.777 -0.219 1.00 44.44 193 LEU A CA 1
ATOM 1516 C C . LEU A 1 193 ? 37.582 20.022 -1.014 1.00 44.44 193 LEU A C 1
ATOM 1518 O O . LEU A 1 193 ? 36.818 20.536 -1.825 1.00 44.44 193 LEU A O 1
ATOM 1522 N N . VAL A 1 194 ? 38.822 20.494 -0.836 1.00 43.38 194 VAL A N 1
ATOM 1523 C CA . VAL A 1 194 ? 39.306 21.736 -1.475 1.00 43.38 194 VAL A CA 1
ATOM 1524 C C . VAL A 1 194 ? 39.956 21.497 -2.848 1.00 43.38 194 VAL A C 1
ATOM 1526 O O . VAL A 1 194 ? 40.007 22.410 -3.669 1.00 43.38 194 VAL A O 1
ATOM 1529 N N . PHE A 1 195 ? 40.386 20.275 -3.176 1.00 40.88 195 PHE A N 1
ATOM 1530 C CA . PHE A 1 195 ? 41.112 20.029 -4.432 1.00 40.88 195 PHE A CA 1
ATOM 1531 C C . PHE A 1 195 ? 40.226 19.774 -5.661 1.00 40.88 195 PHE A C 1
ATOM 1533 O O . PHE A 1 195 ? 40.675 19.987 -6.786 1.00 40.88 195 PHE A O 1
ATOM 1540 N N . SER A 1 196 ? 38.963 19.378 -5.488 1.00 39.78 196 SER A N 1
ATOM 1541 C CA . SER A 1 196 ? 38.108 18.990 -6.623 1.00 39.78 196 SER A CA 1
ATOM 1542 C C . SER A 1 196 ? 37.385 20.160 -7.301 1.00 39.78 196 SER A C 1
ATOM 1544 O O . SER A 1 196 ? 36.900 20.004 -8.418 1.00 39.78 196 SER A O 1
ATOM 1546 N N . ILE A 1 197 ? 37.340 21.343 -6.679 1.00 43.59 197 ILE A N 1
ATOM 1547 C CA . ILE A 1 197 ? 36.635 22.512 -7.239 1.00 43.59 197 ILE A CA 1
ATOM 1548 C C . ILE A 1 197 ? 37.548 23.348 -8.158 1.00 43.59 197 ILE A C 1
ATOM 1550 O O . ILE A 1 197 ? 37.061 24.019 -9.063 1.00 43.59 197 ILE A O 1
ATOM 1554 N N . LEU A 1 198 ? 38.875 23.260 -8.018 1.00 40.44 198 LEU A N 1
ATOM 1555 C CA . LEU A 1 198 ? 39.809 24.122 -8.761 1.00 40.44 198 LEU A CA 1
ATOM 1556 C C . LEU A 1 198 ? 40.116 23.678 -10.202 1.00 40.44 198 LEU A C 1
ATOM 1558 O O . LEU A 1 198 ? 40.649 24.474 -10.969 1.00 40.44 198 LEU A O 1
ATOM 1562 N N . PHE A 1 199 ? 39.755 22.458 -10.614 1.00 36.56 199 PHE A N 1
ATOM 1563 C CA . PHE A 1 199 ? 40.038 21.984 -11.979 1.00 36.56 199 PHE A CA 1
ATOM 1564 C C . PHE A 1 199 ? 38.933 22.276 -13.004 1.00 36.56 199 PHE A C 1
ATOM 1566 O O . PHE A 1 199 ? 39.173 22.140 -14.201 1.00 36.56 199 PHE A O 1
ATOM 1573 N N . SER A 1 200 ? 37.748 22.721 -12.572 1.00 37.41 200 SER A N 1
ATOM 1574 C CA . SER A 1 200 ? 36.644 23.023 -13.501 1.00 37.41 200 SER A CA 1
ATOM 1575 C C . SER A 1 200 ? 36.666 24.457 -14.046 1.00 37.41 200 SER A C 1
ATOM 1577 O O . SER A 1 200 ? 35.959 24.749 -15.003 1.00 37.41 200 SER A O 1
ATOM 1579 N N . THR A 1 201 ? 37.489 25.354 -13.494 1.00 40.94 201 THR A N 1
ATOM 1580 C CA . THR A 1 201 ? 37.476 26.786 -13.859 1.00 40.94 201 THR A CA 1
ATOM 1581 C C . THR A 1 201 ? 38.602 27.232 -14.793 1.00 40.94 201 THR A C 1
ATOM 1583 O O . THR A 1 201 ? 38.623 28.395 -15.180 1.00 40.94 201 THR A O 1
ATOM 1586 N N . VAL A 1 202 ? 39.527 26.350 -15.189 1.00 44.69 202 VAL A N 1
ATOM 1587 C CA . VAL A 1 202 ? 40.689 26.734 -16.025 1.00 44.69 202 VAL A CA 1
ATOM 1588 C C . VAL A 1 202 ? 40.561 26.301 -17.494 1.00 44.69 202 VAL A C 1
ATOM 1590 O O . VAL A 1 202 ? 41.318 26.774 -18.333 1.00 44.69 202 VAL A O 1
ATOM 1593 N N . TRP A 1 203 ? 39.561 25.496 -17.866 1.00 40.34 203 TRP A N 1
ATOM 1594 C CA . TRP A 1 203 ? 39.373 25.054 -19.259 1.00 40.34 203 TRP A CA 1
ATOM 1595 C C . TRP A 1 203 ? 38.181 25.720 -19.955 1.00 40.34 203 TRP A C 1
ATOM 1597 O O . TRP A 1 203 ? 37.351 25.063 -20.575 1.00 40.34 203 TRP A O 1
ATOM 1607 N N . CYS A 1 204 ? 38.060 27.038 -19.825 1.00 41.16 204 CYS A N 1
ATOM 1608 C CA . CYS A 1 204 ? 37.113 27.811 -20.623 1.00 41.16 204 CYS A CA 1
ATOM 1609 C C . CYS A 1 204 ? 37.662 29.226 -20.833 1.00 41.16 204 CYS A C 1
ATOM 1611 O O . CYS A 1 204 ? 37.195 30.166 -20.203 1.00 41.16 204 CYS A O 1
ATOM 1613 N N . ASN A 1 205 ? 38.747 29.345 -21.609 1.00 41.94 205 ASN A N 1
ATOM 1614 C CA . ASN A 1 205 ? 39.152 30.563 -22.328 1.00 41.94 205 ASN A CA 1
ATOM 1615 C C . ASN A 1 205 ? 40.419 30.295 -23.163 1.00 41.94 205 ASN A C 1
ATOM 1617 O O . ASN A 1 205 ? 41.520 30.659 -22.762 1.00 41.94 205 ASN A O 1
ATOM 1621 N N . SER A 1 206 ? 40.266 29.675 -24.334 1.00 44.38 206 SER A N 1
ATOM 1622 C CA . SER A 1 206 ? 41.108 29.997 -25.498 1.00 44.38 206 SER A CA 1
ATOM 1623 C C . SER A 1 206 ? 40.451 29.476 -26.778 1.00 44.38 206 SER A C 1
ATOM 1625 O O . SER A 1 206 ? 40.786 28.401 -27.263 1.00 44.38 206 SER A O 1
ATOM 1627 N N . GLU A 1 207 ? 39.497 30.227 -27.312 1.00 43.12 207 GLU A N 1
ATOM 1628 C CA . GLU A 1 207 ? 39.083 30.098 -28.713 1.00 43.12 207 GLU A CA 1
ATOM 1629 C C . GLU A 1 207 ? 38.464 31.427 -29.172 1.00 43.12 207 GLU A C 1
ATOM 1631 O O . GLU A 1 207 ? 37.250 31.592 -29.193 1.00 43.12 207 GLU A O 1
ATOM 1636 N N . THR A 1 208 ? 39.342 32.396 -29.449 1.00 45.47 208 THR A N 1
ATOM 1637 C CA . THR A 1 208 ? 39.276 33.387 -30.543 1.00 45.47 208 THR A CA 1
ATOM 1638 C C . THR A 1 208 ? 40.645 34.028 -30.685 1.00 45.47 208 THR A C 1
ATOM 1640 O O . THR A 1 208 ? 41.153 34.503 -29.643 1.00 45.47 208 THR A O 1
#

Sequence (208 aa):
MDHCRSRNCGCELEVSLKVLCYHVVMGGFPIVAIGYEVADEALERYQHQHHFAEVEQLLQYVESEISMPISLASLEDSAGLSRMFLCCYVDTHTRVYSCEELMAVTAPPQFTRVKEILGIDGDLKRVFAPRGTIVSCDVNGRTRIWLYLHQRSFGPPSVSALDCTSFAMSTRLLFLSYLAICNTDDHMFNSLLVFSILFSTVWCNSET